Protein AF-A0A8H5RIX5-F1 (afdb_monomer_lite)

Sequence (193 aa):
MLSRVATPSTCLAKRTFTTSIALRAGPKIPTDDEAPPVRSNPLVGNLPPVPPPANSASESPPQSKPTHAYDASKPFSLDIASIIANKSSAYGAELDSDPISRPQIRAKAVTGRTVFIQDRVTKTTGPTPMVAIRVLNRIIREDQVKNKYHSQKFHERKGLKKKRLRSQRWRSRFKHGFKATVSRVMELKKQGW

pLDDT: mean 76.52, std 19.46, range [40.16, 98.75]

Foldseek 3Di:
DDDDDDDDDDDDDPDDDDDDDPPDDDDDDDDDDDDDDPPDDPPDDPDDDDDDPPDDDPDDPDDDDDPDPDDPVDDPPPPVVVVCVVVVVVVVVCVPDDCVVPPPDDPDPCRQLAADADPDDDLRYHPDPVVSVVSSVVSCVVVVVVVVVVCVVDDDDPVRVVVVVVVVVVVVVVVVVVVVVVVVVVVVVVVVD

Radius of gyration: 34.84 Å; chains: 1; bounding box: 89×57×97 Å

Structure (mmCIF, N/CA/C/O backbone):
data_AF-A0A8H5RIX5-F1
#
_entry.id   AF-A0A8H5RIX5-F1
#
loop_
_atom_site.group_PDB
_atom_site.id
_atom_site.type_symbol
_atom_site.label_atom_id
_atom_site.label_alt_id
_atom_site.label_comp_id
_atom_site.label_asym_id
_atom_site.label_entity_id
_atom_site.label_seq_id
_atom_site.pdbx_PDB_ins_code
_atom_site.Cartn_x
_atom_site.Cartn_y
_atom_site.Cartn_z
_atom_site.occupancy
_atom_site.B_iso_or_equiv
_atom_site.auth_seq_id
_atom_site.auth_comp_id
_atom_site.auth_asym_id
_atom_site.auth_atom_id
_atom_site.pdbx_PDB_model_num
ATOM 1 N N . MET A 1 1 ? 28.282 18.386 -50.166 1.00 50.22 1 MET A N 1
ATOM 2 C CA . MET A 1 1 ? 26.820 18.352 -50.377 1.00 50.22 1 MET A CA 1
ATOM 3 C C . MET A 1 1 ? 26.346 16.918 -50.208 1.00 50.22 1 MET A C 1
ATOM 5 O O . MET A 1 1 ? 26.658 16.098 -51.054 1.00 50.22 1 MET A O 1
ATOM 9 N N . LEU A 1 2 ? 25.691 16.590 -49.093 1.00 49.62 2 LEU A N 1
ATOM 10 C CA . LEU A 1 2 ? 25.162 15.247 -48.824 1.00 49.62 2 LEU A CA 1
ATOM 11 C C . LEU A 1 2 ? 23.682 15.392 -48.466 1.00 49.62 2 LEU A C 1
ATOM 13 O O . LEU A 1 2 ? 23.323 16.025 -47.473 1.00 49.62 2 LEU A O 1
ATOM 17 N N . SER A 1 3 ? 22.854 14.896 -49.381 1.00 53.78 3 SER A N 1
ATOM 18 C CA . SER A 1 3 ? 21.404 15.051 -49.426 1.00 53.78 3 SER A CA 1
ATOM 19 C C . SER A 1 3 ? 20.714 14.251 -48.320 1.00 53.78 3 SER A C 1
ATOM 21 O O . SER A 1 3 ? 21.049 13.096 -48.056 1.00 53.78 3 SER A O 1
ATOM 23 N N . ARG A 1 4 ? 19.738 14.892 -47.672 1.00 56.56 4 ARG A N 1
ATOM 24 C CA . ARG A 1 4 ? 18.839 14.309 -46.675 1.00 56.56 4 ARG A CA 1
ATOM 25 C C . ARG A 1 4 ? 17.702 13.592 -47.401 1.00 56.56 4 ARG A C 1
ATOM 27 O O . ARG A 1 4 ? 16.940 14.240 -48.109 1.00 56.56 4 ARG A O 1
ATOM 34 N N . VAL A 1 5 ? 17.533 12.294 -47.163 1.00 58.00 5 VAL A N 1
ATOM 35 C CA . VAL A 1 5 ? 16.315 11.574 -47.560 1.00 58.00 5 VAL A CA 1
ATOM 36 C C . VAL A 1 5 ? 15.336 11.601 -46.389 1.00 58.00 5 VAL A C 1
ATOM 38 O O . VAL A 1 5 ? 15.575 11.008 -45.338 1.00 58.00 5 VAL A O 1
ATOM 41 N N . ALA A 1 6 ? 14.250 12.349 -46.572 1.00 53.47 6 ALA A N 1
ATOM 42 C CA . ALA A 1 6 ? 13.086 12.361 -45.702 1.00 53.47 6 ALA A CA 1
ATOM 43 C C . ALA A 1 6 ? 12.209 11.136 -46.003 1.00 53.47 6 ALA A C 1
ATOM 45 O O . ALA A 1 6 ? 11.912 10.858 -47.162 1.00 53.47 6 ALA A O 1
ATOM 46 N N . THR A 1 7 ? 11.774 10.420 -44.968 1.00 64.56 7 THR A N 1
ATOM 47 C CA . THR A 1 7 ? 10.736 9.386 -45.073 1.00 64.56 7 THR A CA 1
ATOM 48 C C . THR A 1 7 ? 9.426 9.913 -44.479 1.00 64.56 7 THR A C 1
ATOM 50 O O . THR A 1 7 ? 9.457 10.635 -43.476 1.00 64.56 7 THR A O 1
ATOM 53 N N . PRO A 1 8 ? 8.270 9.625 -45.107 1.00 54.94 8 PRO A N 1
ATOM 54 C CA . PRO A 1 8 ? 7.002 10.219 -44.721 1.00 54.94 8 PRO A CA 1
ATOM 55 C C . PRO A 1 8 ? 6.401 9.607 -43.453 1.00 54.94 8 PRO A C 1
ATOM 57 O O . PRO A 1 8 ? 6.488 8.417 -43.167 1.00 54.94 8 PRO A O 1
ATOM 60 N N . SER A 1 9 ? 5.749 10.513 -42.734 1.00 55.25 9 SER A N 1
ATOM 61 C CA . SER A 1 9 ? 4.902 10.354 -41.562 1.00 55.25 9 SER A CA 1
ATOM 62 C C . SER A 1 9 ? 3.795 9.311 -41.761 1.00 55.25 9 SER A C 1
ATOM 64 O O . SER A 1 9 ? 2.892 9.510 -42.572 1.00 55.25 9 SER A O 1
ATOM 66 N N . THR A 1 10 ? 3.811 8.237 -40.967 1.00 54.66 10 THR A N 1
ATOM 67 C CA . THR A 1 10 ? 2.688 7.295 -40.878 1.00 54.66 10 THR A CA 1
ATOM 68 C C . THR A 1 10 ? 1.813 7.639 -39.675 1.00 54.66 10 THR A C 1
ATOM 70 O O . THR A 1 10 ? 2.120 7.326 -38.528 1.00 54.66 10 THR A O 1
ATOM 73 N N . CYS A 1 11 ? 0.726 8.337 -39.988 1.00 50.31 11 CYS A N 1
ATOM 74 C CA . CYS A 1 11 ? -0.629 8.201 -39.456 1.00 50.31 11 CYS A CA 1
ATOM 75 C C . CYS A 1 11 ? -0.803 7.898 -37.954 1.00 50.31 11 CYS A C 1
ATOM 77 O O . CYS A 1 11 ? -0.647 6.784 -37.456 1.00 50.31 11 CYS A O 1
ATOM 79 N N . LEU A 1 12 ? -1.289 8.931 -37.271 1.00 55.78 12 LEU A N 1
ATOM 80 C CA . LEU A 1 12 ? -1.835 8.966 -35.922 1.00 55.78 12 LEU A CA 1
ATOM 81 C C . LEU A 1 12 ? -2.952 7.910 -35.725 1.00 55.78 12 LEU A C 1
ATOM 83 O O . LEU A 1 12 ? -4.117 8.157 -36.035 1.00 55.78 12 LEU A O 1
ATOM 87 N N . ALA A 1 13 ? -2.633 6.742 -35.164 1.00 56.03 13 ALA A N 1
ATOM 88 C CA . ALA A 1 13 ? -3.653 5.788 -34.726 1.00 56.03 13 ALA A CA 1
ATOM 89 C C . ALA A 1 13 ? -4.340 6.309 -33.449 1.00 56.03 13 ALA A C 1
ATOM 91 O O . ALA A 1 13 ? -3.853 6.129 -32.328 1.00 56.03 13 ALA A O 1
ATOM 92 N N . LYS A 1 14 ? -5.484 6.981 -33.614 1.00 57.03 14 LYS A N 1
ATOM 93 C CA . LYS A 1 14 ? -6.393 7.333 -32.515 1.00 57.03 14 LYS A CA 1
ATOM 94 C C . LYS A 1 14 ? -6.979 6.037 -31.943 1.00 57.03 14 LYS A C 1
ATOM 96 O O . LYS A 1 14 ? -7.921 5.480 -32.493 1.00 57.03 14 LYS A O 1
ATOM 101 N N . ARG A 1 15 ? -6.416 5.534 -30.842 1.00 59.69 15 ARG A N 1
ATOM 102 C CA . ARG A 1 15 ? -7.020 4.441 -30.066 1.00 59.69 15 ARG A CA 1
ATOM 103 C C . ARG A 1 15 ? -8.265 4.962 -29.347 1.00 59.69 15 ARG A C 1
ATOM 105 O O . ARG A 1 15 ? -8.160 5.583 -28.292 1.00 59.69 15 ARG A O 1
ATOM 112 N N . THR A 1 16 ? -9.432 4.701 -29.919 1.00 57.25 16 THR A N 1
ATOM 113 C CA . THR A 1 16 ? -10.720 4.778 -29.229 1.00 57.25 16 THR A CA 1
ATOM 114 C C . THR A 1 16 ? -10.787 3.648 -28.204 1.00 57.25 16 THR A C 1
ATOM 116 O O . THR A 1 16 ? -10.787 2.470 -28.562 1.00 57.25 16 THR A O 1
ATOM 119 N N . PHE A 1 17 ? -10.796 3.991 -26.918 1.00 48.81 17 PHE A N 1
ATOM 120 C CA . PHE A 1 17 ? -11.072 3.033 -25.853 1.00 48.81 17 PHE A CA 1
ATOM 121 C C . PHE A 1 17 ? -12.568 2.702 -25.881 1.00 48.81 17 PHE A C 1
ATOM 123 O O . PHE A 1 17 ? -13.388 3.515 -25.472 1.00 48.81 17 PHE A O 1
ATOM 130 N N . THR A 1 18 ? -12.916 1.521 -26.392 1.00 51.59 18 THR A N 1
ATOM 131 C CA . THR A 1 18 ? -14.249 0.934 -26.223 1.00 51.59 18 THR A CA 1
ATOM 132 C C . THR A 1 18 ? -14.323 0.284 -24.842 1.00 51.59 18 THR A C 1
ATOM 134 O O . THR A 1 18 ? -13.496 -0.559 -24.494 1.00 51.59 18 THR A O 1
ATOM 137 N N . THR A 1 19 ? -15.275 0.716 -24.018 1.00 62.19 19 THR A N 1
ATOM 138 C CA . THR A 1 19 ? -15.615 0.072 -22.746 1.00 62.19 19 THR A CA 1
ATOM 139 C C . THR A 1 19 ? -16.830 -0.815 -22.978 1.00 62.19 19 THR A C 1
ATOM 141 O O . THR A 1 19 ? -17.964 -0.389 -22.781 1.00 62.19 19 THR A O 1
ATOM 144 N N . SER A 1 20 ? -16.606 -2.049 -23.413 1.00 49.28 20 SER A N 1
ATOM 145 C CA . SER A 1 20 ? -17.626 -3.097 -23.360 1.00 49.28 20 SER A CA 1
ATOM 146 C C . SER A 1 20 ? -17.115 -4.213 -22.455 1.00 49.28 20 SER A C 1
ATOM 148 O O . SER A 1 20 ? -16.196 -4.959 -22.785 1.00 49.28 20 SER A O 1
ATOM 150 N N . ILE A 1 21 ? -17.678 -4.267 -21.248 1.00 51.53 21 ILE A N 1
ATOM 151 C CA . ILE A 1 21 ? -17.550 -5.406 -20.343 1.00 51.53 21 ILE A CA 1
ATOM 152 C C . ILE A 1 21 ? -18.340 -6.551 -20.978 1.00 51.53 21 ILE A C 1
ATOM 154 O O . ILE A 1 21 ? -19.563 -6.492 -21.069 1.00 51.53 21 ILE A O 1
ATOM 158 N N . ALA A 1 22 ? -17.641 -7.586 -21.437 1.00 46.88 22 ALA A N 1
ATOM 159 C CA . ALA A 1 22 ? -18.266 -8.846 -21.802 1.00 46.88 22 ALA A CA 1
ATOM 160 C C . ALA A 1 22 ? -18.636 -9.587 -20.509 1.00 46.88 22 ALA A C 1
ATOM 162 O O . ALA A 1 22 ? -17.767 -10.119 -19.815 1.00 46.88 22 ALA A O 1
ATOM 163 N N . LEU A 1 23 ? -19.926 -9.597 -20.168 1.00 47.69 23 LEU A N 1
ATOM 164 C CA . LEU A 1 23 ? -20.470 -10.507 -19.165 1.00 47.69 23 LEU A CA 1
ATOM 165 C C . LEU A 1 23 ? -20.353 -11.928 -19.721 1.00 47.69 23 LEU A C 1
ATOM 167 O O . LEU A 1 23 ? -21.082 -12.330 -20.624 1.00 47.69 23 LEU A O 1
ATOM 171 N N . ARG A 1 24 ? -19.383 -12.681 -19.207 1.00 45.22 24 ARG A N 1
ATOM 172 C CA . ARG A 1 24 ? -19.257 -14.111 -19.472 1.00 45.22 24 ARG A CA 1
ATOM 173 C C . ARG A 1 24 ? -20.413 -14.808 -18.755 1.00 45.22 24 ARG A C 1
ATOM 175 O O . ARG A 1 24 ? -20.450 -14.814 -17.528 1.00 45.22 24 ARG A O 1
ATOM 182 N N . ALA A 1 25 ? -21.355 -15.350 -19.522 1.00 49.50 25 ALA A N 1
ATOM 183 C CA . ALA A 1 25 ? -22.427 -16.190 -19.009 1.00 49.50 25 ALA A CA 1
ATOM 184 C C . ALA A 1 25 ? -21.819 -17.393 -18.267 1.00 49.50 25 ALA A C 1
ATOM 186 O O . ALA A 1 25 ? -21.058 -18.172 -18.847 1.00 49.50 25 ALA A O 1
ATOM 187 N N . GLY A 1 26 ? -22.101 -17.489 -16.967 1.00 47.50 26 GLY A N 1
ATOM 188 C CA . GLY A 1 26 ? -21.817 -18.671 -16.158 1.00 47.50 26 GLY A CA 1
ATOM 189 C C . GLY A 1 26 ? -22.778 -19.818 -16.498 1.00 47.50 26 GLY A C 1
ATOM 190 O O . GLY A 1 26 ? -23.802 -19.588 -17.146 1.00 47.50 26 GLY A O 1
ATOM 191 N N . PRO A 1 27 ? -22.452 -21.059 -16.106 1.00 48.75 27 PRO A N 1
ATOM 192 C CA . PRO A 1 27 ? -23.255 -22.227 -16.442 1.00 48.75 27 PRO A CA 1
ATOM 193 C C . PRO A 1 27 ? -24.595 -22.230 -15.685 1.00 48.75 27 PRO A C 1
ATOM 195 O O . PRO A 1 27 ? -24.695 -21.726 -14.568 1.00 48.75 27 PRO A O 1
ATOM 198 N N . LYS A 1 28 ? -25.616 -22.797 -16.342 1.00 43.31 28 LYS A N 1
ATOM 199 C CA . LYS A 1 28 ? -27.010 -22.935 -15.891 1.00 43.31 28 LYS A CA 1
ATOM 200 C C . LYS A 1 28 ? -27.119 -23.544 -14.487 1.00 43.31 28 LYS A C 1
ATOM 202 O O . LYS A 1 28 ? -26.514 -24.576 -14.215 1.00 43.31 28 LYS A O 1
ATOM 207 N N . ILE A 1 29 ? -27.957 -22.928 -13.657 1.00 45.78 29 ILE A N 1
ATOM 208 C CA . ILE A 1 29 ? -28.464 -23.467 -12.390 1.00 45.78 29 ILE A CA 1
ATOM 209 C C . ILE A 1 29 ? -29.628 -24.414 -12.729 1.00 45.78 29 ILE A C 1
ATOM 211 O O . ILE A 1 29 ? -30.567 -23.957 -13.383 1.00 45.78 29 ILE A O 1
ATOM 215 N N . PRO A 1 30 ? -29.605 -25.694 -12.322 1.00 43.72 30 PRO A N 1
ATOM 216 C CA . PRO A 1 30 ? -30.811 -26.504 -12.217 1.00 43.72 30 PRO A CA 1
ATOM 217 C C . PRO A 1 30 ? -31.535 -26.129 -10.920 1.00 43.72 30 PRO A C 1
ATOM 219 O O . PRO A 1 30 ? -30.971 -26.235 -9.832 1.00 43.72 30 PRO A O 1
ATOM 222 N N . THR A 1 31 ? -32.762 -25.643 -11.049 1.00 49.81 31 THR A N 1
ATOM 223 C CA . THR A 1 31 ? -33.773 -25.681 -9.991 1.00 49.81 31 THR A CA 1
ATOM 224 C C . THR A 1 31 ? -34.461 -27.031 -10.079 1.00 49.81 31 THR A C 1
ATOM 226 O O . THR A 1 31 ? -34.993 -27.304 -11.146 1.00 49.81 31 THR A O 1
ATOM 229 N N . ASP A 1 32 ? -34.420 -27.820 -9.007 1.00 45.38 32 ASP A N 1
ATOM 230 C CA . ASP A 1 32 ? -35.468 -28.755 -8.578 1.00 45.38 32 ASP A CA 1
ATOM 231 C C . ASP A 1 32 ? -35.195 -29.141 -7.108 1.00 45.38 32 ASP A C 1
ATOM 233 O O . ASP A 1 32 ? -34.041 -29.262 -6.686 1.00 45.38 32 ASP A O 1
ATOM 237 N N . ASP A 1 33 ? -36.277 -29.218 -6.337 1.00 54.47 33 ASP A N 1
ATOM 238 C CA . ASP A 1 33 ? -36.422 -29.594 -4.929 1.00 54.47 33 ASP A CA 1
ATOM 239 C C . ASP A 1 33 ? -35.458 -30.673 -4.398 1.00 54.47 33 ASP A C 1
ATOM 241 O O . ASP A 1 33 ? -35.513 -31.804 -4.857 1.00 54.47 33 ASP A O 1
ATOM 245 N N . GLU A 1 34 ? -34.685 -30.374 -3.340 1.00 45.53 34 GLU A N 1
ATOM 246 C CA . GLU A 1 34 ? -34.454 -31.306 -2.216 1.00 45.53 34 GLU A CA 1
ATOM 247 C C . GLU A 1 34 ? -33.817 -30.575 -1.014 1.00 45.53 34 GLU A C 1
ATOM 249 O O . GLU A 1 34 ? -32.803 -29.882 -1.136 1.00 45.53 34 GLU A O 1
ATOM 254 N N . ALA A 1 35 ? -34.418 -30.701 0.171 1.00 55.69 35 ALA A N 1
ATOM 255 C CA . ALA A 1 35 ? -33.898 -30.128 1.412 1.00 55.69 35 ALA A CA 1
ATOM 256 C C . ALA A 1 35 ? -32.594 -30.833 1.853 1.00 55.69 35 ALA A C 1
ATOM 258 O O . ALA A 1 35 ? -32.496 -32.056 1.747 1.00 55.69 35 ALA A O 1
ATOM 259 N N . PRO A 1 36 ? -31.586 -30.121 2.398 1.00 53.47 36 PRO A N 1
ATOM 260 C CA . PRO A 1 36 ? -30.356 -30.766 2.848 1.00 53.47 36 PRO A CA 1
ATOM 261 C C . PRO A 1 36 ? -30.618 -31.639 4.091 1.00 53.47 36 PRO A C 1
ATOM 263 O O . PRO A 1 36 ? -31.305 -31.189 5.013 1.00 53.47 36 PRO A O 1
ATOM 266 N N . PRO A 1 37 ? -30.038 -32.852 4.189 1.00 50.66 37 PRO A N 1
ATOM 267 C CA . PRO A 1 37 ? -30.178 -33.676 5.380 1.00 50.66 37 PRO A CA 1
ATOM 268 C C . PRO A 1 37 ? -29.504 -32.990 6.571 1.00 50.66 37 PRO A C 1
ATOM 270 O O . PRO A 1 37 ? -28.336 -32.588 6.518 1.00 50.66 37 PRO A O 1
ATOM 273 N N . VAL A 1 38 ? -30.258 -32.876 7.664 1.00 51.59 38 VAL A N 1
ATOM 274 C CA . VAL A 1 38 ? -29.790 -32.398 8.966 1.00 51.59 38 VAL A CA 1
ATOM 275 C C . VAL A 1 38 ? -28.646 -33.303 9.423 1.00 51.59 38 VAL A C 1
ATOM 277 O O . VAL A 1 38 ? -28.853 -34.433 9.854 1.00 51.59 38 VAL A O 1
ATOM 280 N N . ARG A 1 39 ? -27.409 -32.815 9.316 1.00 48.69 39 ARG A N 1
ATOM 281 C CA . ARG A 1 39 ? -26.244 -33.474 9.909 1.00 48.69 39 ARG A CA 1
ATOM 282 C C . ARG A 1 39 ? -26.302 -33.273 11.422 1.00 48.69 39 ARG A C 1
ATOM 284 O O . ARG A 1 39 ? -25.867 -32.241 11.927 1.00 48.69 39 ARG A O 1
ATOM 291 N N . SER A 1 40 ? -26.844 -34.247 12.145 1.00 52.34 40 SER A N 1
ATOM 292 C CA . SER A 1 40 ? -26.754 -34.303 13.605 1.00 52.34 40 SER A CA 1
ATOM 293 C C . SER A 1 40 ? -25.301 -34.568 14.011 1.00 52.34 40 SER A C 1
ATOM 295 O O . SER A 1 40 ? -24.752 -35.631 13.726 1.00 52.34 40 SER A O 1
ATOM 297 N N . ASN A 1 41 ? -24.664 -33.587 14.648 1.00 56.47 41 ASN A N 1
ATOM 298 C CA . ASN A 1 41 ? -23.322 -33.717 15.207 1.00 56.47 41 ASN A CA 1
ATOM 299 C C . ASN A 1 41 ? -23.398 -34.542 16.514 1.00 56.47 41 ASN A C 1
ATOM 301 O O . ASN A 1 41 ? -24.034 -34.076 17.458 1.00 56.47 41 ASN A O 1
ATOM 305 N N . PRO A 1 42 ? -22.775 -35.732 16.618 1.00 57.66 42 PRO A N 1
ATOM 306 C CA . PRO A 1 42 ? -22.962 -36.641 17.757 1.00 57.66 42 PRO A CA 1
ATOM 307 C C . PRO A 1 42 ? -22.182 -36.242 19.027 1.00 57.66 42 PRO A C 1
ATOM 309 O O . PRO A 1 42 ? -22.134 -37.010 19.980 1.00 57.66 42 PRO A O 1
ATOM 312 N N . LEU A 1 43 ? -21.564 -35.053 19.058 1.00 50.44 43 LEU A N 1
ATOM 313 C CA . LEU A 1 43 ? -20.757 -34.561 20.186 1.00 50.44 43 LEU A CA 1
ATOM 314 C C . LEU A 1 43 ? -21.432 -33.429 20.985 1.00 50.44 43 LEU A C 1
ATOM 316 O O . LEU A 1 43 ? -20.787 -32.768 21.795 1.00 50.44 43 LEU A O 1
ATOM 320 N N . VAL A 1 44 ? -22.725 -33.188 20.761 1.00 49.62 44 VAL A N 1
ATOM 321 C CA . VAL A 1 44 ? -23.541 -32.319 21.617 1.00 49.62 44 VAL A CA 1
ATOM 322 C C . VAL A 1 44 ? -24.429 -33.231 22.451 1.00 49.62 44 VAL A C 1
ATOM 324 O O . VAL A 1 44 ? -25.444 -33.729 21.977 1.00 49.62 44 VAL A O 1
ATOM 327 N N . GLY A 1 45 ? -24.001 -33.510 23.682 1.00 47.09 45 GLY A N 1
ATOM 328 C CA . GLY A 1 45 ? -24.836 -34.204 24.654 1.00 47.09 45 GLY A CA 1
ATOM 329 C C . GLY A 1 45 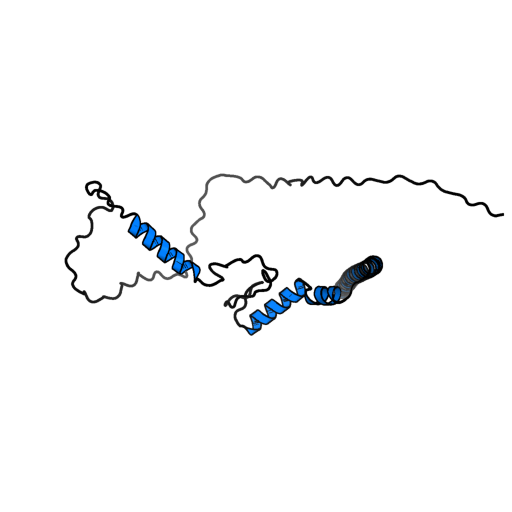? -26.115 -33.409 24.908 1.00 47.09 45 GLY A C 1
ATOM 330 O O . GLY A 1 45 ? -26.063 -32.197 25.121 1.00 47.09 45 GLY A O 1
ATOM 331 N N . ASN A 1 46 ? -27.257 -34.096 24.884 1.00 60.16 46 ASN A N 1
ATOM 332 C CA . ASN A 1 46 ? -28.538 -33.559 25.329 1.00 60.16 46 ASN A CA 1
ATOM 333 C C . ASN A 1 46 ? -28.446 -33.212 26.823 1.00 60.16 46 ASN A C 1
ATOM 335 O O . ASN A 1 46 ? -28.701 -34.055 27.681 1.00 60.16 46 ASN A O 1
ATOM 339 N N . LEU A 1 47 ? -28.078 -31.972 27.136 1.00 55.88 47 LEU A N 1
ATOM 340 C CA . LEU A 1 47 ? -28.263 -31.411 28.468 1.00 55.88 47 LEU A CA 1
ATOM 341 C C . LEU A 1 47 ? -29.711 -30.908 28.569 1.00 55.88 47 LEU A C 1
ATOM 343 O O . LEU A 1 47 ? -30.120 -30.101 27.728 1.00 55.88 47 LEU A O 1
ATOM 347 N N . PRO A 1 48 ? -30.506 -31.369 29.552 1.00 68.19 48 PRO A N 1
ATOM 348 C CA . PRO A 1 48 ? -31.811 -30.775 29.802 1.00 68.19 48 PRO A CA 1
ATOM 349 C C . PRO A 1 48 ? -31.635 -29.293 30.179 1.00 68.19 48 PRO A C 1
ATOM 351 O O . PRO A 1 48 ? -30.627 -28.935 30.798 1.00 68.19 48 PRO A O 1
ATOM 354 N N . PRO A 1 49 ? -32.583 -28.414 29.811 1.00 62.50 49 PRO A N 1
ATOM 355 C CA . PRO A 1 49 ? -32.503 -27.005 30.169 1.00 62.50 49 PRO A CA 1
ATOM 356 C C . PRO A 1 49 ? -32.462 -26.852 31.694 1.00 62.50 49 PRO A C 1
ATOM 358 O O . PRO A 1 49 ? -33.303 -27.393 32.413 1.00 62.50 49 PRO A O 1
ATOM 361 N N . VAL A 1 50 ? -31.462 -26.115 32.177 1.00 62.97 50 VAL A N 1
ATOM 362 C CA . VAL A 1 50 ? -31.316 -25.731 33.585 1.00 62.97 50 VAL A CA 1
ATOM 363 C C . VAL A 1 50 ? -32.558 -24.930 34.003 1.00 62.97 50 VAL A C 1
ATOM 365 O O . VAL A 1 50 ? -32.919 -23.985 33.295 1.00 62.97 50 VAL A O 1
ATOM 368 N N . PRO A 1 51 ? -33.232 -25.271 35.118 1.00 70.31 51 PRO A N 1
ATOM 369 C CA . PRO A 1 51 ? -34.320 -24.450 35.630 1.00 70.31 51 PRO A CA 1
ATOM 370 C C . PRO A 1 51 ? -33.774 -23.076 36.059 1.00 70.31 51 PRO A C 1
ATOM 372 O O . PRO A 1 51 ? -32.679 -23.005 36.623 1.00 70.31 51 PRO A O 1
ATOM 375 N N . PRO A 1 52 ? -34.501 -21.974 35.806 1.00 68.44 52 PRO A N 1
ATOM 376 C CA . PRO A 1 52 ? -34.080 -20.654 36.260 1.00 68.44 52 PRO A CA 1
ATOM 377 C C . PRO A 1 52 ? -33.940 -20.625 37.795 1.00 68.44 52 PRO A C 1
ATOM 379 O O . PRO A 1 52 ? -34.704 -21.304 38.487 1.00 68.44 52 PRO A O 1
ATOM 382 N N . PRO A 1 53 ? -32.985 -19.849 38.343 1.00 58.00 53 PRO A N 1
ATOM 383 C CA . PRO A 1 53 ? -32.824 -19.703 39.784 1.00 58.00 53 PRO A CA 1
ATOM 384 C C . PRO A 1 53 ? -34.115 -19.161 40.405 1.00 58.00 53 PRO A C 1
ATOM 386 O O . PRO A 1 53 ? -34.744 -18.248 39.867 1.00 58.00 53 PRO A O 1
ATOM 389 N N . ALA A 1 54 ? -34.508 -19.749 41.536 1.00 49.59 54 ALA A N 1
ATOM 390 C CA . ALA A 1 54 ? -35.646 -19.318 42.330 1.00 49.59 54 ALA A CA 1
ATOM 391 C C . ALA A 1 54 ? -35.397 -17.896 42.853 1.00 49.59 54 ALA A C 1
ATOM 393 O O . ALA A 1 54 ? -34.790 -17.699 43.904 1.00 49.59 54 ALA A O 1
ATOM 394 N N . ASN A 1 55 ? -35.849 -16.898 42.096 1.00 45.56 55 ASN A N 1
ATOM 395 C CA . ASN A 1 55 ? -35.943 -15.534 42.583 1.00 45.56 55 ASN A CA 1
ATOM 396 C C . ASN A 1 55 ? -37.079 -15.476 43.603 1.00 45.56 55 ASN A C 1
ATOM 398 O O . ASN A 1 55 ? -38.244 -15.712 43.277 1.00 45.56 55 ASN A O 1
ATOM 402 N N . SER A 1 56 ? -36.696 -15.174 44.840 1.00 43.78 56 SER A N 1
ATOM 403 C CA . SER A 1 56 ? -37.559 -14.811 45.953 1.00 43.78 56 SER A CA 1
ATOM 404 C C . SER A 1 56 ? -38.660 -13.863 45.486 1.00 43.78 56 SER A C 1
ATOM 406 O O . SER A 1 56 ? -38.390 -12.793 44.941 1.00 43.78 56 SER A O 1
ATOM 408 N N . ALA A 1 57 ? -39.903 -14.290 45.687 1.00 40.16 57 ALA A N 1
ATOM 409 C CA . ALA A 1 57 ? -41.095 -13.526 45.383 1.00 40.16 57 ALA A CA 1
ATOM 410 C C . ALA A 1 57 ? -41.108 -12.225 46.200 1.00 40.16 57 ALA A C 1
ATOM 412 O O . ALA A 1 57 ? -41.412 -12.227 47.390 1.00 40.16 57 ALA A O 1
ATOM 413 N N . SER A 1 58 ? -40.782 -11.106 45.556 1.00 42.97 58 SER A N 1
ATOM 414 C CA . SER A 1 58 ? -41.247 -9.795 45.991 1.00 42.97 58 SER A CA 1
ATOM 415 C C . SER A 1 58 ? -42.698 -9.653 45.534 1.00 42.97 58 SER A C 1
ATOM 417 O O . SER A 1 58 ? -42.981 -9.487 44.344 1.00 42.97 58 SER A O 1
ATOM 419 N N . GLU A 1 59 ? -43.602 -9.791 46.494 1.00 41.22 59 GLU A N 1
ATOM 420 C CA . GLU A 1 59 ? -45.045 -9.652 46.355 1.00 41.22 59 GLU A CA 1
ATOM 421 C C . GLU A 1 59 ? -45.387 -8.282 45.749 1.00 41.22 59 GLU A C 1
ATOM 423 O O . GLU A 1 59 ? -45.195 -7.227 46.349 1.00 41.22 59 GLU A O 1
ATOM 428 N N . SER A 1 60 ? -45.838 -8.308 44.499 1.00 42.69 60 SER A N 1
ATOM 429 C CA . SER A 1 60 ? -46.452 -7.184 43.797 1.00 42.69 60 SER A CA 1
ATOM 430 C C . SER A 1 60 ? -47.875 -7.611 43.412 1.00 42.69 60 SER A C 1
ATOM 432 O O . SER A 1 60 ? -48.097 -8.795 43.142 1.00 42.69 60 SER A O 1
ATOM 434 N N . PRO A 1 61 ? -48.862 -6.698 43.459 1.00 46.66 61 PRO A N 1
ATOM 435 C CA . PRO A 1 61 ? -50.281 -7.046 43.379 1.00 46.66 61 PRO A CA 1
ATOM 436 C C . PRO A 1 61 ? -50.646 -7.751 42.057 1.00 46.66 61 PRO A C 1
ATOM 438 O O . PRO A 1 61 ? -49.963 -7.570 41.046 1.00 46.66 61 PRO A O 1
ATOM 441 N N . PRO A 1 62 ? -51.722 -8.564 42.041 1.00 45.94 62 PRO A N 1
ATOM 442 C CA . PRO A 1 62 ? -51.950 -9.566 41.009 1.00 45.94 62 PRO A CA 1
ATOM 443 C C . PRO A 1 62 ? -52.323 -8.917 39.675 1.00 45.94 62 PRO A C 1
ATOM 445 O O . PRO A 1 62 ? -53.460 -8.500 39.465 1.00 45.94 62 PRO A O 1
ATOM 448 N N . GLN A 1 63 ? -51.380 -8.884 38.735 1.00 52.75 63 GLN A N 1
ATOM 449 C CA . GLN A 1 63 ? -51.708 -8.679 37.329 1.00 52.75 63 GLN A CA 1
ATOM 450 C C . GLN A 1 63 ? -51.936 -10.039 36.669 1.00 52.75 63 GLN A C 1
ATOM 452 O O . GLN A 1 63 ? -51.024 -10.849 36.497 1.00 52.75 63 GLN A O 1
ATOM 457 N N . SER A 1 64 ? -53.199 -10.303 36.335 1.00 62.50 64 SER A N 1
ATOM 458 C CA . SER A 1 64 ? -53.647 -11.473 35.585 1.00 62.50 64 SER A CA 1
ATOM 459 C C . SER A 1 64 ? -52.860 -11.613 34.280 1.00 62.50 64 SER A C 1
ATOM 461 O O . SER A 1 64 ? -52.840 -10.690 33.463 1.00 62.50 64 SER A O 1
ATOM 463 N N . LYS A 1 65 ? -52.243 -12.778 34.058 1.00 60.00 65 LYS A N 1
ATOM 464 C CA . LYS A 1 65 ? -51.620 -13.116 32.772 1.00 60.00 65 LYS A CA 1
ATOM 465 C C . LYS A 1 65 ? -52.699 -13.069 31.676 1.00 60.00 65 LYS A C 1
ATOM 467 O O . LYS A 1 65 ? -53.751 -13.678 31.872 1.00 60.00 65 LYS A O 1
ATOM 472 N N . PRO A 1 66 ? -52.484 -12.358 30.556 1.00 65.81 66 PRO A N 1
ATOM 473 C CA . PRO A 1 66 ? -53.509 -12.217 29.532 1.00 65.81 66 PRO A CA 1
ATOM 474 C C . PRO A 1 66 ? -53.775 -13.562 28.845 1.00 65.81 66 PRO A C 1
ATOM 476 O O . PRO A 1 66 ? -52.854 -14.242 28.399 1.00 65.81 66 PRO A O 1
ATOM 479 N N . THR A 1 67 ? -55.052 -13.930 28.757 1.00 69.50 67 THR A N 1
ATOM 480 C CA . THR A 1 67 ? -55.564 -15.168 28.145 1.00 69.50 67 THR A CA 1
ATOM 481 C C . THR A 1 67 ? -55.396 -15.205 26.621 1.00 69.50 67 THR A C 1
ATOM 483 O O . THR A 1 67 ? -55.416 -16.279 26.032 1.00 69.50 67 THR A O 1
ATOM 486 N N . HIS A 1 68 ? -55.185 -14.051 25.982 1.00 67.94 68 HIS A N 1
ATOM 487 C CA . HIS A 1 68 ? -54.886 -13.919 24.557 1.00 67.94 68 HIS A CA 1
ATOM 488 C C . HIS A 1 68 ? -53.813 -12.850 24.324 1.00 67.94 68 HIS A C 1
ATOM 490 O O . HIS A 1 68 ? -53.793 -11.819 24.993 1.00 67.94 68 HIS A O 1
ATOM 496 N N . ALA A 1 69 ? -52.940 -13.083 23.338 1.00 73.38 69 ALA A N 1
ATOM 497 C CA . ALA A 1 69 ? -51.878 -12.149 22.947 1.00 73.38 69 ALA A CA 1
ATOM 498 C C . ALA A 1 69 ? -52.412 -10.818 22.378 1.00 73.38 69 ALA A C 1
ATOM 500 O O . ALA A 1 69 ? -51.686 -9.828 22.342 1.00 73.38 69 ALA A O 1
ATOM 501 N N . TYR A 1 70 ? -53.672 -10.796 21.936 1.00 66.00 70 TYR A N 1
ATOM 502 C CA . TYR A 1 70 ? -54.342 -9.625 21.387 1.00 66.00 70 TYR A CA 1
ATOM 503 C C . TYR A 1 70 ? -55.774 -9.545 21.924 1.00 66.00 70 TYR A C 1
ATOM 505 O O . TYR A 1 70 ? -56.504 -10.533 21.894 1.00 66.00 70 TYR A O 1
ATOM 513 N N . ASP A 1 71 ? -56.161 -8.370 22.412 1.00 73.25 71 ASP A N 1
ATOM 514 C CA . ASP A 1 71 ? -57.480 -8.080 22.974 1.00 73.25 71 ASP A CA 1
ATOM 515 C C . ASP A 1 71 ? -58.073 -6.885 22.216 1.00 73.25 71 ASP A C 1
ATOM 517 O O . ASP A 1 71 ? -57.671 -5.742 22.425 1.00 73.25 71 ASP A O 1
ATOM 521 N N . ALA A 1 72 ? -58.998 -7.169 21.294 1.00 68.69 72 ALA A N 1
ATOM 522 C CA . ALA A 1 72 ? -59.624 -6.184 20.407 1.00 68.69 72 ALA A CA 1
ATOM 523 C C . ALA A 1 72 ? -60.672 -5.299 21.108 1.00 68.69 72 ALA A C 1
ATOM 525 O O . ALA A 1 72 ? -61.159 -4.338 20.516 1.00 68.69 72 ALA A O 1
ATOM 526 N N . SER A 1 73 ? -61.047 -5.635 22.349 1.00 73.88 73 SER A N 1
ATOM 527 C CA . SER A 1 73 ? -62.063 -4.906 23.119 1.00 73.88 73 SER A CA 1
ATOM 528 C C . SER A 1 73 ? -61.492 -3.704 23.876 1.00 73.88 73 SER A C 1
ATOM 530 O O . SER A 1 73 ? -62.237 -2.822 24.306 1.00 73.88 73 SER A O 1
ATOM 532 N N . LYS A 1 74 ? -60.163 -3.641 24.018 1.00 69.44 74 LYS A N 1
ATOM 533 C CA . LYS A 1 74 ? -59.470 -2.512 24.634 1.00 69.44 74 LYS A CA 1
ATOM 534 C C . LYS A 1 74 ? -59.156 -1.465 23.565 1.00 69.44 74 LYS A C 1
ATOM 536 O O . LYS A 1 74 ? -58.512 -1.806 22.570 1.00 69.44 74 LYS A O 1
ATOM 541 N N . PRO A 1 75 ? -59.555 -0.192 23.750 1.00 65.56 75 PRO A N 1
ATOM 542 C CA . PRO A 1 75 ? -59.111 0.869 22.859 1.00 65.56 75 PRO A CA 1
ATOM 543 C C . PRO A 1 75 ? -57.582 0.907 22.903 1.00 65.56 75 PRO A C 1
ATOM 545 O O . PRO A 1 75 ? -56.979 1.016 23.971 1.00 65.56 75 PRO A O 1
ATOM 548 N N . PHE A 1 76 ? -56.953 0.740 21.743 1.00 64.06 76 PHE A N 1
ATOM 549 C CA . PHE A 1 76 ? -55.508 0.608 21.617 1.00 64.06 76 PHE A CA 1
ATOM 550 C C . PHE A 1 76 ? -54.856 1.976 21.881 1.00 64.06 76 PHE A C 1
ATOM 552 O O . PHE A 1 76 ? -54.601 2.750 20.959 1.00 64.06 76 PHE A O 1
ATOM 559 N N . SER A 1 77 ? -54.629 2.313 23.154 1.00 70.19 77 SER A N 1
ATOM 560 C CA . SER A 1 77 ? -53.922 3.528 23.562 1.00 70.19 77 SER A CA 1
ATOM 561 C C . SER A 1 77 ? -52.423 3.334 23.332 1.00 70.19 77 SER A C 1
ATOM 563 O O . SER A 1 77 ? -51.647 3.112 24.263 1.00 70.19 77 SER A O 1
ATOM 565 N N . LEU A 1 78 ? -52.011 3.360 22.065 1.00 73.81 78 LEU A N 1
ATOM 566 C CA . LEU A 1 78 ? -50.609 3.548 21.720 1.00 73.81 78 LEU A CA 1
ATOM 567 C C . LEU A 1 78 ? -50.241 4.955 22.152 1.00 73.81 78 LEU A C 1
ATOM 569 O O . LEU A 1 78 ? -50.537 5.926 21.458 1.00 73.81 78 LEU A O 1
ATOM 573 N N . ASP A 1 79 ? -49.604 5.065 23.308 1.00 81.50 79 ASP A N 1
ATOM 574 C CA . ASP A 1 79 ? -48.944 6.298 23.678 1.00 81.50 79 ASP A CA 1
ATOM 575 C C . ASP A 1 79 ? -47.711 6.464 22.781 1.00 81.50 79 ASP A C 1
ATOM 577 O O . ASP A 1 79 ? -46.609 5.972 23.034 1.00 81.50 79 ASP A O 1
ATOM 581 N N . ILE A 1 80 ? -47.945 7.115 21.645 1.00 85.44 80 ILE A N 1
ATOM 582 C CA . ILE A 1 80 ? -46.943 7.358 20.612 1.00 85.44 80 ILE A CA 1
ATOM 583 C C . ILE A 1 80 ? -45.742 8.100 21.217 1.00 85.44 80 ILE A C 1
ATOM 585 O O . ILE A 1 80 ? -44.607 7.849 20.809 1.00 85.44 80 ILE A O 1
ATOM 589 N N . ALA A 1 81 ? -45.964 8.956 22.221 1.00 89.69 81 ALA A N 1
ATOM 590 C CA . ALA A 1 81 ? -44.906 9.714 22.871 1.00 89.69 81 ALA A CA 1
ATOM 591 C C . ALA A 1 81 ? -43.939 8.806 23.642 1.00 89.69 81 ALA A C 1
ATOM 593 O O . ALA A 1 81 ? -42.729 8.947 23.467 1.00 89.69 81 ALA A O 1
ATOM 594 N N . SER A 1 82 ? -44.425 7.835 24.422 1.00 88.50 82 SER A N 1
ATOM 595 C CA . SER A 1 82 ? -43.547 6.892 25.134 1.00 88.50 82 SER A CA 1
ATOM 596 C C . SER A 1 82 ? -42.827 5.923 24.197 1.00 88.50 82 SER A C 1
ATOM 598 O O . SER A 1 82 ? -41.657 5.613 24.421 1.00 88.50 82 SER A O 1
ATOM 600 N N . ILE A 1 83 ? -43.460 5.499 23.099 1.00 89.50 83 ILE A N 1
ATOM 601 C CA . ILE A 1 83 ? -42.801 4.668 22.076 1.00 89.50 83 ILE A CA 1
ATOM 602 C C . ILE A 1 83 ? -41.667 5.442 21.402 1.00 89.50 83 ILE A C 1
ATOM 604 O O . ILE A 1 83 ? -40.572 4.899 21.224 1.00 89.50 83 ILE A O 1
ATOM 608 N N . ILE A 1 84 ? -41.912 6.703 21.034 1.00 93.00 84 ILE A N 1
ATOM 609 C CA . ILE A 1 84 ? -40.883 7.575 20.464 1.00 93.00 84 ILE A CA 1
ATOM 610 C C . ILE A 1 84 ? -39.792 7.822 21.502 1.00 93.00 84 ILE A C 1
ATOM 612 O O . ILE A 1 84 ? -38.625 7.653 21.167 1.00 93.00 84 ILE A O 1
ATOM 616 N N . ALA A 1 85 ? -40.132 8.153 22.747 1.00 92.44 85 ALA A N 1
ATOM 617 C CA . ALA A 1 85 ? -39.159 8.403 23.807 1.00 92.44 85 ALA A CA 1
ATOM 618 C C . ALA A 1 85 ? -38.255 7.185 24.055 1.00 92.44 85 ALA A C 1
ATOM 620 O O . ALA A 1 85 ? -37.034 7.334 24.061 1.00 92.44 85 ALA A O 1
ATOM 621 N N . ASN A 1 86 ? -38.826 5.980 24.147 1.00 91.75 86 ASN A N 1
ATOM 622 C CA . ASN A 1 86 ? -38.074 4.737 24.346 1.00 91.75 86 ASN A CA 1
ATOM 623 C C . ASN A 1 86 ? -37.209 4.362 23.134 1.00 91.75 86 ASN A C 1
ATOM 625 O O . ASN A 1 86 ? -36.068 3.933 23.292 1.00 91.75 86 ASN A O 1
ATOM 629 N N . LYS A 1 87 ? -37.709 4.548 21.905 1.00 92.19 87 LYS A N 1
ATOM 630 C CA . LYS A 1 87 ? -36.887 4.345 20.698 1.00 92.19 87 LYS A CA 1
ATOM 631 C C . LYS A 1 87 ? -35.769 5.381 20.587 1.00 92.19 87 LYS A C 1
ATOM 633 O O . LYS A 1 87 ? -34.669 5.040 20.160 1.00 92.19 87 LYS A O 1
ATOM 638 N N . SER A 1 88 ? -36.043 6.626 20.970 1.00 90.31 88 SER A N 1
ATOM 639 C CA . SER A 1 88 ? -35.077 7.729 20.937 1.00 90.31 88 SER A CA 1
ATOM 640 C C . SER A 1 88 ? -33.966 7.518 21.959 1.00 90.31 88 SER A C 1
ATOM 642 O O . SER A 1 88 ? -32.797 7.696 21.626 1.00 90.31 88 SER A O 1
ATOM 644 N N . SER A 1 89 ? -34.312 7.094 23.178 1.00 87.00 89 SER A N 1
ATOM 645 C CA . SER A 1 89 ? -33.338 6.800 24.232 1.00 87.00 89 SER A CA 1
ATOM 646 C C . SER A 1 89 ? -32.475 5.585 23.886 1.00 87.00 89 SER A C 1
ATOM 648 O O . SER A 1 89 ? -31.255 5.666 24.010 1.00 87.00 89 SER A O 1
ATOM 650 N N . ALA A 1 90 ? -33.067 4.509 23.354 1.00 85.88 90 ALA A N 1
ATOM 651 C CA . ALA A 1 90 ? -32.321 3.341 22.880 1.00 85.88 90 ALA A CA 1
ATOM 652 C C . ALA A 1 90 ? -31.361 3.699 21.730 1.00 85.88 90 ALA A C 1
ATOM 654 O O . ALA A 1 90 ? -30.186 3.342 21.763 1.00 85.88 90 ALA A O 1
ATOM 655 N N . TYR A 1 91 ? -31.825 4.473 20.743 1.00 84.06 91 TYR A N 1
ATOM 656 C CA . TYR A 1 91 ? -30.979 4.938 19.640 1.00 84.06 91 TYR A CA 1
ATOM 657 C C . TYR A 1 91 ? -29.852 5.87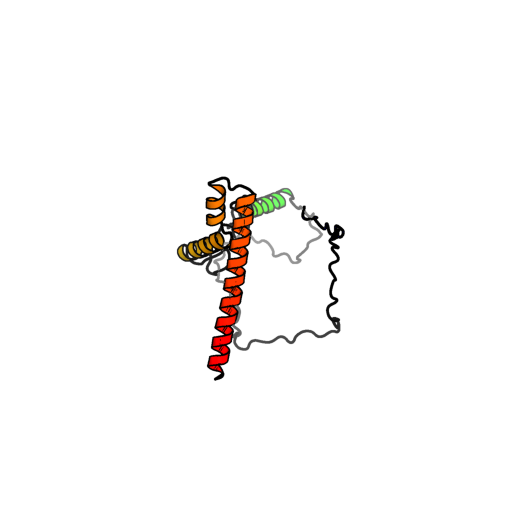8 20.103 1.00 84.06 91 TYR A C 1
ATOM 659 O O . TYR A 1 91 ? -28.747 5.835 19.557 1.00 84.06 91 TYR A O 1
ATOM 667 N N . GLY A 1 92 ? -30.121 6.723 21.103 1.00 79.12 92 GLY A N 1
ATOM 668 C CA . GLY A 1 92 ? -29.126 7.589 21.734 1.00 79.12 92 GLY A CA 1
ATOM 669 C C . GLY A 1 92 ? -28.040 6.798 22.464 1.00 79.12 92 GLY A C 1
ATOM 670 O O . GLY A 1 92 ? -26.862 7.089 22.284 1.00 79.12 92 GLY A O 1
ATOM 671 N N . ALA A 1 93 ? -28.411 5.753 23.206 1.00 79.44 93 ALA A N 1
ATOM 672 C CA . ALA A 1 93 ? -27.455 4.865 23.871 1.00 79.44 93 ALA A CA 1
ATOM 673 C C . ALA A 1 93 ? -26.585 4.081 22.867 1.00 79.44 93 ALA A C 1
ATOM 675 O O . ALA A 1 93 ? -25.387 3.907 23.070 1.00 79.44 93 ALA A O 1
ATOM 676 N N . GLU A 1 94 ? -27.162 3.672 21.735 1.00 70.25 94 GLU A N 1
ATOM 677 C CA . GLU A 1 94 ? -26.451 2.999 20.638 1.00 70.25 94 GLU A CA 1
ATOM 678 C C . GLU A 1 94 ? -25.474 3.924 19.879 1.00 70.25 94 GLU A C 1
ATOM 680 O O . GLU A 1 94 ? -24.595 3.444 19.161 1.00 70.25 94 GLU A O 1
ATOM 685 N N . LEU A 1 95 ? -25.605 5.255 19.977 1.00 69.00 95 LEU A N 1
ATOM 686 C CA . LEU A 1 95 ? -24.653 6.199 19.366 1.00 69.00 95 LEU A CA 1
ATOM 687 C C . LEU A 1 95 ? -23.309 6.247 20.100 1.00 69.00 95 LEU A C 1
ATOM 689 O O . LEU A 1 95 ? -22.291 6.447 19.438 1.00 69.00 95 LEU A O 1
ATOM 693 N N . ASP A 1 96 ? -23.309 6.025 21.414 1.00 66.50 96 ASP A N 1
ATOM 694 C CA . ASP A 1 96 ? -22.097 5.920 22.240 1.00 66.50 96 ASP A CA 1
ATOM 695 C C . ASP A 1 96 ? -21.475 4.510 22.205 1.00 66.50 96 ASP A C 1
ATOM 697 O O . ASP A 1 96 ? -20.515 4.224 22.921 1.00 66.50 96 ASP A O 1
ATOM 701 N N . SER A 1 97 ? -21.998 3.617 21.355 1.00 69.69 97 SER A N 1
ATOM 702 C CA . SER A 1 97 ? -21.482 2.256 21.207 1.00 69.69 97 SER A CA 1
ATOM 703 C C . SER A 1 97 ? -20.078 2.208 20.595 1.00 69.69 97 SER A C 1
ATOM 705 O O . SER A 1 97 ? -19.616 3.130 19.915 1.00 69.69 97 SER A O 1
ATOM 707 N N . ASP A 1 98 ? -19.394 1.085 20.836 1.00 77.00 98 ASP A N 1
ATOM 708 C CA . ASP A 1 98 ? -18.032 0.848 20.373 1.00 77.00 98 ASP A CA 1
ATOM 709 C C . ASP A 1 98 ? -17.855 1.210 18.887 1.00 77.00 98 ASP A C 1
ATOM 711 O O . ASP A 1 98 ? -18.644 0.777 18.036 1.00 77.00 98 ASP A O 1
ATOM 715 N N . PRO A 1 99 ? -16.755 1.895 18.512 1.00 75.31 99 PRO A N 1
ATOM 716 C CA . PRO A 1 99 ? -16.517 2.370 17.144 1.00 75.31 99 PRO A CA 1
ATOM 717 C C . PRO A 1 99 ? -16.331 1.238 16.118 1.00 75.31 99 PRO A C 1
ATOM 719 O O . PRO A 1 99 ? -16.118 1.497 14.934 1.00 75.31 99 PRO A O 1
ATOM 722 N N . ILE A 1 100 ? -16.364 -0.013 16.572 1.00 75.44 100 ILE A N 1
ATOM 723 C CA . ILE A 1 100 ? -16.331 -1.230 15.762 1.00 75.44 100 ILE A CA 1
ATOM 724 C C . ILE A 1 100 ? -17.751 -1.688 15.425 1.00 75.44 100 ILE A C 1
ATOM 726 O O . ILE A 1 100 ? -17.995 -2.060 14.279 1.00 75.44 100 ILE A O 1
ATOM 730 N N . SER A 1 101 ? -18.665 -1.650 16.404 1.00 79.50 101 SER A N 1
ATOM 731 C CA . SER A 1 101 ? -20.076 -2.015 16.229 1.00 79.50 101 SER A CA 1
ATOM 732 C C . SER A 1 101 ? -20.776 -0.985 15.348 1.00 79.50 101 SER A C 1
ATOM 734 O O . SER A 1 101 ? -21.418 -1.323 14.351 1.00 79.50 101 SER A O 1
ATOM 736 N N . ARG A 1 102 ? -20.543 0.298 15.646 1.00 74.81 102 ARG A N 1
ATOM 737 C CA . ARG A 1 102 ? -21.076 1.408 14.865 1.00 74.81 102 ARG A CA 1
ATOM 738 C C . ARG A 1 102 ? -19.979 2.426 14.558 1.00 74.81 102 ARG A C 1
ATOM 740 O O . ARG A 1 102 ? -19.838 3.430 15.255 1.00 74.81 102 ARG A O 1
ATOM 747 N N . PRO A 1 103 ? -19.177 2.213 13.500 1.00 72.12 103 PRO A N 1
ATOM 748 C CA . PRO A 1 103 ? -18.124 3.154 13.158 1.00 72.12 103 PRO A CA 1
ATOM 749 C C . PRO A 1 103 ? -18.729 4.509 12.795 1.00 72.12 103 PRO A C 1
ATOM 751 O O . PRO A 1 103 ? -19.458 4.640 11.811 1.00 72.12 103 PRO A O 1
ATOM 754 N N . GLN A 1 104 ? -18.373 5.553 13.546 1.00 72.12 104 GLN A N 1
ATOM 755 C CA . GLN A 1 104 ? -18.638 6.928 13.133 1.00 72.12 104 GLN A CA 1
ATOM 756 C C . GLN A 1 104 ? -17.695 7.272 11.969 1.00 72.12 104 GLN A C 1
ATOM 758 O O . GLN A 1 104 ? -16.610 7.834 12.151 1.00 72.12 104 GLN A O 1
ATOM 763 N N . ILE A 1 105 ? -18.080 6.884 10.749 1.00 70.31 105 ILE A N 1
ATOM 764 C CA . ILE A 1 105 ? -17.274 7.099 9.545 1.00 70.31 105 ILE A CA 1
ATOM 765 C C . ILE A 1 105 ? -17.244 8.599 9.241 1.00 70.31 105 ILE A C 1
ATOM 767 O O . ILE A 1 105 ? -18.116 9.151 8.578 1.00 70.31 105 ILE A O 1
ATOM 771 N N . ARG A 1 106 ? -16.195 9.280 9.700 1.00 76.88 106 ARG A N 1
ATOM 772 C CA . ARG A 1 106 ? -15.856 10.618 9.209 1.00 76.88 106 ARG A CA 1
ATOM 773 C C . ARG A 1 106 ? -15.045 10.442 7.935 1.00 76.88 106 ARG A C 1
ATOM 775 O O . ARG A 1 106 ? -14.034 9.754 7.973 1.00 76.88 106 ARG A O 1
ATOM 782 N N . ALA A 1 107 ? -15.433 11.054 6.820 1.00 78.75 107 ALA A N 1
ATOM 783 C CA . ALA A 1 107 ? -14.654 11.008 5.579 1.00 78.75 107 ALA A CA 1
ATOM 784 C C . ALA A 1 107 ? -13.450 11.970 5.655 1.00 78.75 107 ALA A C 1
ATOM 786 O O . ALA A 1 107 ? -13.457 13.057 5.082 1.00 78.75 107 ALA A O 1
ATOM 787 N N . LYS A 1 108 ? -12.416 11.599 6.419 1.00 83.88 108 LYS A N 1
ATOM 788 C CA . LYS A 1 108 ? -11.164 12.356 6.556 1.00 83.88 108 LYS A CA 1
ATOM 789 C C . LYS A 1 108 ? -10.010 11.588 5.918 1.00 83.88 108 LYS A C 1
ATOM 791 O O . LYS A 1 108 ? -10.074 10.382 5.721 1.00 83.88 108 LYS A O 1
ATOM 796 N N . ALA A 1 109 ? -8.885 12.259 5.681 1.00 78.50 109 ALA A N 1
ATOM 797 C CA . ALA A 1 109 ? -7.672 11.588 5.207 1.00 78.50 109 ALA A CA 1
ATOM 798 C C . ALA A 1 109 ? -7.158 10.495 6.172 1.00 78.50 109 ALA A C 1
ATOM 800 O O . ALA A 1 109 ? -6.404 9.622 5.751 1.00 78.50 109 ALA A O 1
ATOM 801 N N . VAL A 1 110 ? -7.550 10.545 7.453 1.00 77.00 110 VAL A N 1
ATOM 802 C CA . VAL A 1 110 ? -7.219 9.552 8.493 1.00 77.00 110 VAL A CA 1
ATOM 803 C C . VAL A 1 110 ? -7.992 8.240 8.303 1.00 77.00 110 VAL A C 1
ATOM 805 O O . VAL A 1 110 ? -7.532 7.180 8.725 1.00 77.00 110 VAL A O 1
ATOM 808 N N . THR A 1 111 ? -9.137 8.292 7.624 1.00 72.81 111 THR A N 1
ATOM 809 C CA . THR A 1 111 ? -10.039 7.160 7.406 1.00 72.81 111 THR A CA 1
ATOM 810 C C . THR A 1 111 ? -9.324 6.077 6.603 1.00 72.81 111 THR A C 1
ATOM 812 O O . THR A 1 111 ? -8.878 6.312 5.481 1.00 72.81 111 THR A O 1
ATOM 815 N N . GLY A 1 112 ? -9.144 4.903 7.217 1.00 78.31 112 GLY A N 1
ATOM 816 C CA . GLY A 1 112 ? -8.378 3.780 6.657 1.00 78.31 112 GLY A CA 1
ATOM 817 C C . GLY A 1 112 ? -6.959 3.600 7.217 1.00 78.31 112 GLY A C 1
ATOM 818 O O . GLY A 1 112 ? -6.306 2.614 6.880 1.00 78.31 112 GLY A O 1
ATOM 819 N N . ARG A 1 113 ? -6.481 4.497 8.094 1.00 86.06 113 ARG A N 1
ATOM 820 C CA . ARG A 1 113 ? -5.210 4.354 8.845 1.00 86.06 113 ARG A CA 1
ATOM 821 C C . ARG A 1 113 ? -5.432 4.174 10.346 1.00 86.06 113 ARG A C 1
ATOM 823 O O . ARG A 1 113 ? -4.598 4.565 11.154 1.00 86.06 113 ARG A O 1
ATOM 830 N N . THR A 1 114 ? -6.568 3.598 10.708 1.00 89.19 114 THR A N 1
ATOM 831 C CA . THR A 1 114 ? -6.942 3.255 12.079 1.00 89.19 114 THR A CA 1
ATOM 832 C C . THR A 1 114 ? -6.961 1.738 12.223 1.00 89.19 114 THR A C 1
ATOM 834 O O . THR A 1 114 ? -7.347 1.023 11.298 1.00 89.19 114 THR A O 1
ATOM 837 N N . VAL A 1 115 ? -6.508 1.244 13.372 1.00 91.44 115 VAL A N 1
ATOM 838 C CA . VAL A 1 115 ? -6.514 -0.181 13.711 1.00 91.44 115 VAL A CA 1
ATOM 839 C C . VAL A 1 115 ? -7.162 -0.317 15.077 1.00 91.44 115 VAL A C 1
ATOM 841 O O . VAL A 1 115 ? -6.755 0.369 16.012 1.00 91.44 115 VAL A O 1
ATOM 844 N N . PHE A 1 116 ? -8.171 -1.174 15.175 1.00 91.50 116 PHE A N 1
ATOM 845 C CA . PHE A 1 116 ? -8.891 -1.424 16.416 1.00 91.50 116 PHE A CA 1
ATOM 846 C C . PHE A 1 116 ? -8.243 -2.558 17.213 1.00 91.50 116 PHE A C 1
ATOM 848 O O . PHE A 1 116 ? -7.620 -3.456 16.641 1.00 91.50 116 PHE A O 1
ATOM 855 N N . ILE A 1 117 ? -8.389 -2.527 18.535 1.00 92.56 117 ILE A N 1
ATOM 856 C CA . ILE A 1 117 ? -7.869 -3.579 19.408 1.00 92.56 117 ILE A CA 1
ATOM 857 C C . ILE A 1 117 ? -8.979 -4.612 19.622 1.00 92.56 117 ILE A C 1
ATOM 859 O O . ILE A 1 117 ? -10.036 -4.256 20.134 1.00 92.56 117 ILE A O 1
ATOM 863 N N . GLN A 1 118 ? -8.769 -5.840 19.143 1.00 89.81 118 GLN A N 1
ATOM 864 C CA . GLN A 1 118 ? -9.726 -6.958 19.153 1.00 89.81 118 GLN A CA 1
ATOM 865 C C . GLN A 1 118 ? -8.988 -8.290 19.074 1.00 89.81 118 GLN A C 1
ATOM 867 O O . GLN A 1 118 ? -8.006 -8.387 18.337 1.00 89.81 118 GLN A O 1
ATOM 872 N N . ASP A 1 119 ? -9.520 -9.331 19.710 1.00 88.94 119 ASP A N 1
ATOM 873 C CA . ASP A 1 119 ? -8.884 -10.652 19.840 1.00 88.94 119 ASP A CA 1
ATOM 874 C C . ASP A 1 119 ? -8.419 -11.271 18.513 1.00 88.94 119 ASP A C 1
ATOM 876 O O . ASP A 1 119 ? -7.388 -11.946 18.438 1.00 88.94 119 ASP A O 1
ATOM 880 N N . ARG A 1 120 ? -9.136 -11.001 17.418 1.00 88.56 120 ARG A N 1
ATOM 881 C CA . ARG A 1 120 ? -8.775 -11.500 16.090 1.00 88.56 120 ARG A CA 1
ATOM 882 C C . ARG A 1 120 ? -7.877 -10.523 15.335 1.00 88.56 120 ARG A C 1
ATOM 884 O O . ARG A 1 120 ? -8.214 -9.357 15.137 1.00 88.56 120 ARG A O 1
ATOM 891 N N . VAL A 1 121 ? -6.776 -11.037 14.785 1.00 89.19 121 VAL A N 1
ATOM 892 C CA . VAL A 1 121 ? -5.912 -10.291 13.856 1.00 89.19 121 VAL A CA 1
ATOM 893 C C . VAL A 1 121 ? -6.570 -10.208 12.476 1.00 89.19 121 VAL A C 1
ATOM 895 O O . VAL A 1 121 ? -6.778 -11.228 11.818 1.00 89.19 121 VAL A O 1
ATOM 898 N N . THR A 1 122 ? -6.852 -8.995 12.003 1.00 88.56 122 THR A N 1
ATOM 899 C CA . THR A 1 122 ? -7.317 -8.732 10.629 1.00 88.56 122 THR A CA 1
ATOM 900 C C . THR A 1 122 ? -6.524 -7.577 10.006 1.00 88.56 122 THR A C 1
ATOM 902 O O . THR A 1 122 ? -5.547 -7.097 10.579 1.00 88.56 122 THR A O 1
ATOM 905 N N . LYS A 1 123 ? -6.912 -7.102 8.811 1.00 86.06 123 LYS A N 1
ATOM 906 C CA . LYS A 1 123 ? -6.253 -5.948 8.170 1.00 86.06 123 LYS A CA 1
ATOM 907 C C . LYS A 1 123 ? -6.396 -4.660 8.987 1.00 86.06 123 LYS A C 1
ATOM 909 O O . LYS A 1 123 ? -5.553 -3.785 8.848 1.00 86.06 123 LYS A O 1
ATOM 914 N N . THR A 1 124 ? -7.432 -4.544 9.815 1.00 87.19 124 THR A N 1
ATOM 915 C CA . THR A 1 124 ? -7.755 -3.336 10.591 1.00 87.19 124 THR A CA 1
ATOM 916 C C . THR A 1 124 ? -7.937 -3.625 12.079 1.00 87.19 124 THR A C 1
ATOM 918 O O . THR A 1 124 ? -8.421 -2.758 12.801 1.00 87.19 124 THR A O 1
ATOM 921 N N . THR A 1 125 ? -7.544 -4.811 12.557 1.00 90.31 125 THR A N 1
ATOM 922 C CA . THR A 1 125 ? -7.650 -5.187 13.975 1.00 90.31 125 THR A CA 1
ATOM 923 C C . THR A 1 125 ? -6.431 -5.961 14.478 1.00 90.31 125 THR A C 1
ATOM 925 O O . THR A 1 125 ? -5.773 -6.662 13.703 1.00 90.31 125 THR A O 1
ATOM 928 N N . GLY A 1 126 ? -6.141 -5.871 15.777 1.00 91.62 126 GLY A N 1
ATOM 929 C CA . GLY A 1 126 ? -5.151 -6.722 16.443 1.00 91.62 126 GLY A CA 1
ATOM 930 C C . GLY A 1 126 ? -5.423 -6.901 17.946 1.00 91.62 126 GLY A C 1
ATOM 931 O O . GLY A 1 126 ? -5.909 -5.964 18.564 1.00 91.62 126 GLY A O 1
ATOM 932 N N . PRO A 1 127 ? -5.085 -8.057 18.545 1.00 92.38 127 PRO A N 1
ATOM 933 C CA . PRO A 1 127 ? -5.452 -8.419 19.924 1.00 92.38 127 PRO A CA 1
ATOM 934 C C . PRO A 1 127 ? -4.772 -7.569 20.982 1.00 92.38 127 PRO A C 1
ATOM 936 O O . PRO A 1 127 ? -5.380 -7.188 21.970 1.00 92.38 127 PRO A O 1
ATOM 939 N N . THR A 1 128 ? -3.500 -7.242 20.769 1.00 95.06 128 THR A N 1
ATOM 940 C CA . THR A 1 128 ? -2.730 -6.418 21.697 1.00 95.06 128 THR A CA 1
ATOM 941 C C . THR A 1 128 ? -2.355 -5.093 21.044 1.00 95.06 128 THR A C 1
ATOM 943 O O . THR A 1 128 ? -2.168 -5.045 19.820 1.00 95.06 128 THR A O 1
ATOM 946 N N . PRO A 1 129 ? -2.146 -4.021 21.830 1.00 94.75 129 PRO A N 1
ATOM 947 C CA . PRO A 1 129 ? -1.690 -2.735 21.303 1.00 94.75 129 PRO A CA 1
ATOM 948 C C . PRO A 1 129 ? -0.413 -2.856 20.458 1.00 94.75 129 PRO A C 1
ATOM 950 O O . PRO A 1 129 ? -0.291 -2.235 19.404 1.00 94.75 129 PRO A O 1
ATOM 953 N N . MET A 1 130 ? 0.525 -3.725 20.857 1.00 95.12 130 MET A N 1
ATOM 954 C CA . MET A 1 130 ? 1.753 -3.967 20.094 1.00 95.12 130 MET A CA 1
ATOM 955 C C . MET A 1 130 ? 1.480 -4.574 18.714 1.00 95.12 130 MET A C 1
ATOM 957 O O . MET A 1 130 ? 2.077 -4.155 17.717 1.00 95.12 130 MET A O 1
ATOM 961 N N . VAL A 1 131 ? 0.580 -5.559 18.636 1.00 94.94 131 VAL A N 1
ATOM 962 C CA . VAL A 1 131 ? 0.193 -6.175 17.360 1.00 94.94 131 VAL A CA 1
ATOM 963 C C . VAL A 1 131 ? -0.578 -5.174 16.506 1.00 94.94 131 VAL A C 1
ATOM 965 O O . VAL A 1 131 ? -0.270 -5.041 15.321 1.00 94.94 131 VAL A O 1
ATOM 968 N N . ALA A 1 132 ? -1.488 -4.400 17.099 1.00 94.88 132 ALA A N 1
ATOM 969 C CA . ALA A 1 132 ? -2.212 -3.338 16.408 1.00 94.88 132 ALA A CA 1
ATOM 970 C C . ALA A 1 132 ? -1.257 -2.298 15.789 1.00 94.88 132 ALA A C 1
ATOM 972 O O . ALA A 1 132 ? -1.402 -1.946 14.617 1.00 94.88 132 ALA A O 1
ATOM 973 N N . ILE A 1 133 ? -0.200 -1.889 16.503 1.00 95.69 133 ILE A N 1
ATOM 974 C CA . ILE A 1 133 ? 0.842 -0.993 15.971 1.00 95.69 133 ILE A CA 1
ATOM 975 C C . ILE A 1 133 ? 1.619 -1.647 14.816 1.00 95.69 133 ILE A C 1
ATOM 977 O O . ILE A 1 133 ? 1.962 -0.982 13.833 1.00 95.69 133 ILE A O 1
ATOM 981 N N . ARG A 1 134 ? 1.908 -2.953 14.876 1.00 95.38 134 ARG A N 1
ATOM 982 C CA . ARG A 1 134 ? 2.559 -3.675 13.761 1.00 95.38 134 ARG A CA 1
ATOM 983 C C . ARG A 1 134 ? 1.661 -3.740 12.524 1.00 95.38 134 ARG A C 1
ATOM 985 O O . ARG A 1 134 ? 2.150 -3.516 11.413 1.00 95.38 134 ARG A O 1
ATOM 992 N N . VAL A 1 135 ? 0.368 -3.992 12.717 1.00 94.94 135 VAL A N 1
ATOM 993 C CA . VAL A 1 135 ? -0.646 -3.962 11.652 1.00 94.94 135 VAL A CA 1
ATOM 994 C C . VAL A 1 135 ? -0.732 -2.558 11.052 1.00 94.94 135 VAL A C 1
ATOM 9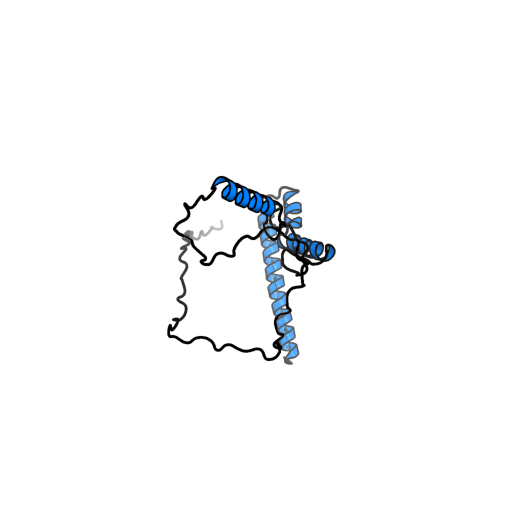96 O O . VAL A 1 135 ? -0.612 -2.409 9.836 1.00 94.94 135 VAL A O 1
ATOM 999 N N . LEU A 1 136 ? -0.796 -1.515 11.882 1.00 93.94 136 LEU A N 1
ATOM 1000 C CA . LEU A 1 136 ? -0.804 -0.122 11.430 1.00 93.94 136 LEU A CA 1
ATOM 1001 C C . LEU A 1 136 ? 0.444 0.216 10.598 1.00 93.94 136 LEU A C 1
ATOM 1003 O O . LEU A 1 136 ? 0.344 0.778 9.506 1.00 93.94 136 LEU A O 1
ATOM 1007 N N . ASN A 1 137 ? 1.626 -0.196 11.059 1.00 94.69 137 ASN A N 1
ATOM 1008 C CA . ASN A 1 137 ? 2.877 -0.013 10.322 1.00 94.69 137 ASN A CA 1
ATOM 1009 C C . ASN A 1 137 ? 2.871 -0.711 8.957 1.00 94.69 137 ASN A C 1
ATOM 1011 O O . ASN A 1 137 ? 3.439 -0.187 7.995 1.00 94.69 137 ASN A O 1
ATOM 1015 N N . ARG A 1 138 ? 2.243 -1.887 8.851 1.00 94.50 138 ARG A N 1
ATOM 1016 C CA . ARG A 1 138 ? 2.061 -2.580 7.573 1.00 94.50 138 ARG A CA 1
ATOM 1017 C C . ARG A 1 138 ? 1.159 -1.774 6.636 1.00 94.50 138 ARG A C 1
ATOM 1019 O O . ARG A 1 138 ? 1.568 -1.540 5.501 1.00 94.50 138 ARG A O 1
ATOM 1026 N N . ILE A 1 139 ? 0.008 -1.295 7.113 1.00 93.44 139 ILE A N 1
ATOM 1027 C CA . ILE A 1 139 ? -0.923 -0.468 6.320 1.00 93.44 139 ILE A CA 1
ATOM 1028 C C . ILE A 1 139 ? -0.209 0.780 5.782 1.00 93.44 139 ILE A C 1
ATOM 1030 O O . ILE A 1 139 ? -0.256 1.061 4.587 1.00 93.44 139 ILE A O 1
ATOM 1034 N N . ILE A 1 140 ? 0.534 1.494 6.635 1.00 93.31 140 ILE A N 1
ATOM 1035 C CA . ILE A 1 140 ? 1.280 2.706 6.251 1.00 93.31 140 ILE A CA 1
ATOM 1036 C C . ILE A 1 140 ? 2.314 2.416 5.146 1.00 93.31 140 ILE A C 1
ATOM 1038 O O . ILE A 1 140 ? 2.538 3.254 4.261 1.00 93.31 140 ILE A O 1
ATOM 1042 N N . ARG A 1 141 ? 2.949 1.235 5.181 1.00 94.19 141 ARG A N 1
ATOM 1043 C CA . ARG A 1 141 ? 3.878 0.786 4.134 1.00 94.19 141 ARG A CA 1
ATOM 1044 C C . ARG A 1 141 ? 3.149 0.423 2.846 1.00 94.19 141 ARG A C 1
ATOM 1046 O O . ARG A 1 141 ? 3.617 0.835 1.791 1.00 94.19 141 ARG A O 1
ATOM 1053 N N . GLU A 1 142 ? 2.035 -0.302 2.901 1.00 93.50 142 GLU A N 1
ATOM 1054 C CA . GLU A 1 142 ? 1.225 -0.639 1.716 1.00 93.50 142 GLU A CA 1
ATOM 1055 C C . GLU A 1 142 ? 0.729 0.635 1.006 1.00 93.50 142 GLU A C 1
ATOM 1057 O O . GLU A 1 142 ? 0.902 0.779 -0.204 1.00 93.50 142 GLU A O 1
ATOM 1062 N N . ASP A 1 143 ? 0.270 1.625 1.774 1.00 92.12 143 ASP A N 1
ATOM 1063 C CA . ASP A 1 143 ? -0.144 2.948 1.286 1.00 92.12 143 ASP A CA 1
ATOM 1064 C C . ASP A 1 143 ? 1.014 3.827 0.781 1.00 92.12 143 ASP A C 1
ATOM 1066 O O . ASP A 1 143 ? 0.784 4.884 0.171 1.00 92.12 143 ASP A O 1
ATOM 1070 N N . GLN A 1 144 ? 2.260 3.426 1.056 1.00 93.62 144 GLN A N 1
ATOM 1071 C CA . GLN A 1 144 ? 3.487 4.146 0.712 1.00 93.62 144 GLN A CA 1
ATOM 1072 C C . GLN A 1 144 ? 3.509 5.591 1.256 1.00 93.62 144 GLN A C 1
ATOM 1074 O O . GLN A 1 144 ? 4.072 6.486 0.619 1.00 93.62 144 GLN A O 1
ATOM 1079 N N . VAL A 1 145 ? 2.915 5.842 2.433 1.00 92.94 145 VAL A N 1
ATOM 1080 C CA . VAL A 1 145 ? 2.752 7.200 3.005 1.00 92.94 145 VAL A CA 1
ATOM 1081 C C . VAL A 1 145 ? 4.099 7.895 3.184 1.00 92.94 145 VAL A C 1
ATOM 1083 O O . VAL A 1 145 ? 4.267 9.037 2.762 1.00 92.94 145 VAL A O 1
ATOM 1086 N N . LYS A 1 146 ? 5.098 7.184 3.724 1.00 93.31 146 LYS A N 1
ATOM 1087 C CA . LYS A 1 146 ? 6.454 7.720 3.904 1.00 93.31 146 LYS A CA 1
ATOM 1088 C C . LYS A 1 146 ? 7.060 8.157 2.568 1.00 93.31 146 LYS A C 1
ATOM 1090 O O . LYS A 1 146 ? 7.606 9.250 2.475 1.00 93.31 146 LYS A O 1
ATOM 1095 N N . ASN A 1 147 ? 6.917 7.355 1.516 1.00 94.06 147 ASN A N 1
ATOM 1096 C CA . ASN A 1 147 ? 7.454 7.689 0.195 1.00 94.06 147 ASN A CA 1
ATOM 1097 C C . ASN A 1 147 ? 6.732 8.895 -0.421 1.00 94.06 147 ASN A C 1
ATOM 1099 O O . ASN A 1 147 ? 7.385 9.765 -0.996 1.00 94.06 147 ASN A O 1
ATOM 1103 N N . LYS A 1 148 ? 5.404 8.981 -0.250 1.00 93.81 148 LYS A N 1
ATOM 1104 C CA . LYS A 1 148 ? 4.602 10.141 -0.668 1.00 93.81 148 LYS A CA 1
ATOM 1105 C C . LYS A 1 148 ? 5.067 11.412 0.043 1.00 93.81 148 LYS A C 1
ATOM 1107 O O . LYS A 1 148 ? 5.388 12.376 -0.645 1.00 93.81 148 LYS A O 1
ATOM 1112 N N . TYR A 1 149 ? 5.215 11.366 1.367 1.00 95.38 149 TYR A N 1
ATOM 1113 C CA . TYR A 1 149 ? 5.713 12.480 2.177 1.00 95.38 149 TYR A CA 1
ATOM 1114 C C . TYR A 1 149 ? 7.070 13.000 1.675 1.00 95.38 149 TYR A C 1
ATOM 1116 O O . TYR A 1 149 ? 7.203 14.176 1.351 1.00 95.38 149 TYR A O 1
ATOM 1124 N N . HIS A 1 150 ? 8.060 12.118 1.493 1.00 95.69 150 HIS A N 1
ATOM 1125 C CA . HIS A 1 150 ? 9.385 12.529 1.003 1.00 95.69 150 HIS A CA 1
ATOM 1126 C C . HIS A 1 150 ? 9.336 13.080 -0.429 1.00 95.69 150 HIS A C 1
ATOM 1128 O O . HIS A 1 150 ? 10.059 14.019 -0.745 1.00 95.69 150 HIS A O 1
ATOM 1134 N N . SER A 1 151 ? 8.470 12.534 -1.290 1.00 93.94 151 SER A N 1
ATOM 1135 C CA . SER 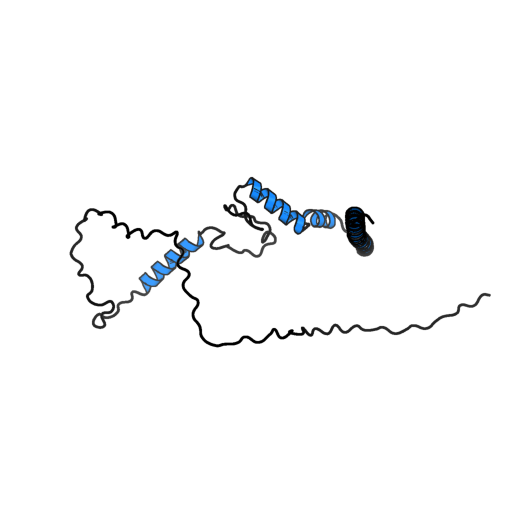A 1 151 ? 8.300 13.035 -2.662 1.00 93.94 151 SER A CA 1
ATOM 1136 C C . SER A 1 151 ? 7.578 14.381 -2.751 1.00 93.94 151 SER A C 1
ATOM 1138 O O . SER A 1 151 ? 7.696 15.058 -3.766 1.00 93.94 151 SER A O 1
ATOM 1140 N N . GLN A 1 152 ? 6.809 14.742 -1.721 1.00 95.38 152 GLN A N 1
ATOM 1141 C CA . GLN A 1 152 ? 6.085 16.011 -1.627 1.00 95.38 152 GLN A CA 1
ATOM 1142 C C . GLN A 1 152 ? 6.916 17.098 -0.941 1.00 95.38 152 GLN A C 1
ATOM 1144 O O . GLN A 1 152 ? 6.673 18.272 -1.194 1.00 95.38 152 GLN A O 1
ATOM 1149 N N . LYS A 1 153 ? 7.912 16.716 -0.125 1.00 96.94 153 LYS A N 1
ATOM 1150 C CA . LYS A 1 153 ? 8.799 17.649 0.588 1.00 96.94 153 LYS A CA 1
ATOM 1151 C C . LYS A 1 153 ? 9.464 18.667 -0.346 1.00 96.94 153 LYS A C 1
ATOM 1153 O O . LYS A 1 153 ? 9.644 19.814 0.041 1.00 96.94 153 LYS A O 1
ATOM 1158 N N . PHE A 1 154 ? 9.812 18.256 -1.565 1.00 96.88 154 PHE A N 1
ATOM 1159 C CA . PHE A 1 154 ? 10.404 19.128 -2.575 1.00 96.88 154 PHE A CA 1
ATOM 1160 C C . PHE A 1 154 ? 9.698 18.966 -3.917 1.00 96.88 154 PHE A C 1
ATOM 1162 O O . PHE A 1 154 ? 9.315 17.861 -4.306 1.00 96.88 154 PHE A O 1
ATOM 1169 N N . HIS A 1 155 ? 9.569 20.066 -4.660 1.00 97.38 155 HIS A N 1
ATOM 1170 C CA . HIS A 1 155 ? 9.014 20.024 -6.006 1.00 97.38 155 HIS A CA 1
ATOM 1171 C C . HIS A 1 155 ? 9.940 19.258 -6.964 1.00 97.38 155 HIS A C 1
ATOM 1173 O O . HIS A 1 155 ? 11.051 19.687 -7.272 1.00 97.38 155 HIS A O 1
ATOM 1179 N N . GLU A 1 156 ? 9.446 18.149 -7.510 1.00 96.81 156 GLU A N 1
ATOM 1180 C CA . GLU A 1 156 ? 10.099 17.427 -8.600 1.00 96.81 156 GLU A CA 1
ATOM 1181 C C . GLU A 1 156 ? 9.508 17.861 -9.951 1.00 96.81 156 GLU A C 1
ATOM 1183 O O . GLU A 1 156 ? 8.316 17.676 -10.221 1.00 96.81 156 GLU A O 1
ATOM 1188 N N . ARG A 1 157 ? 10.360 18.370 -10.852 1.00 98.12 157 ARG A N 1
ATOM 1189 C CA . ARG A 1 157 ? 9.946 18.745 -12.214 1.00 98.12 157 ARG A CA 1
ATOM 1190 C C . ARG A 1 157 ? 9.342 17.545 -12.952 1.00 98.12 157 ARG A C 1
ATOM 1192 O O . ARG A 1 157 ? 9.865 16.428 -12.894 1.00 98.12 157 ARG A O 1
ATOM 1199 N N . LYS A 1 158 ? 8.310 17.789 -13.772 1.00 98.00 158 LYS A N 1
ATOM 1200 C CA . LYS A 1 158 ? 7.582 16.738 -14.521 1.00 98.00 158 LYS A CA 1
ATOM 1201 C C . LYS A 1 158 ? 8.491 15.799 -15.331 1.00 98.00 158 LYS A C 1
ATOM 1203 O O . LYS A 1 158 ? 8.238 14.597 -15.389 1.00 98.00 158 LYS A O 1
ATOM 1208 N N . GLY A 1 159 ? 9.557 16.327 -15.941 1.00 98.38 159 GLY A N 1
ATOM 1209 C CA . GLY A 1 159 ? 10.512 15.540 -16.729 1.00 98.38 159 GLY A CA 1
ATOM 1210 C C . GLY A 1 159 ? 11.352 14.585 -15.877 1.00 98.38 159 GLY A C 1
ATOM 1211 O O . GLY A 1 159 ? 11.489 13.412 -16.225 1.00 98.38 159 GLY A O 1
ATOM 1212 N N . LEU A 1 160 ? 11.852 15.061 -14.733 1.00 97.69 160 LEU A N 1
ATOM 1213 C CA . LEU A 1 160 ? 12.628 14.248 -13.792 1.00 97.69 160 LEU A CA 1
ATOM 1214 C C . LEU A 1 160 ? 11.761 13.140 -13.186 1.00 97.69 160 LEU A C 1
ATOM 1216 O O . LEU A 1 160 ? 12.149 11.971 -13.238 1.00 97.69 160 LEU A O 1
ATOM 1220 N N . LYS A 1 161 ? 10.524 13.471 -12.791 1.0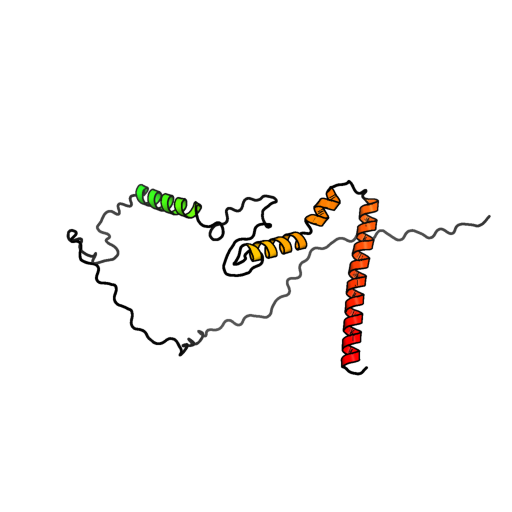0 97.62 161 LYS A N 1
ATOM 1221 C CA . LYS A 1 161 ? 9.542 12.495 -12.295 1.00 97.62 161 LYS A CA 1
ATOM 1222 C C . LYS A 1 161 ? 9.279 11.373 -13.298 1.00 97.62 161 LYS A C 1
ATOM 1224 O O . LYS A 1 161 ? 9.276 10.198 -12.927 1.00 97.62 161 LYS A O 1
ATOM 1229 N N . LYS A 1 162 ? 9.098 11.700 -14.584 1.00 98.25 162 LYS A N 1
ATOM 1230 C CA . LYS A 1 162 ? 8.911 10.697 -15.651 1.00 98.25 162 LYS A CA 1
ATOM 1231 C C . LYS A 1 162 ? 10.132 9.783 -15.798 1.00 98.25 162 LYS A C 1
ATOM 1233 O O . LYS A 1 162 ? 9.962 8.564 -15.867 1.00 98.25 162 LYS A O 1
ATOM 1238 N N . LYS A 1 163 ? 11.348 10.345 -15.807 1.00 98.50 163 LYS A N 1
ATOM 1239 C CA . LYS A 1 163 ? 12.602 9.571 -15.896 1.00 98.50 163 LYS A CA 1
ATOM 1240 C C . LYS A 1 163 ? 12.766 8.632 -14.694 1.00 98.50 163 LYS A C 1
ATOM 1242 O O . LYS A 1 163 ? 12.995 7.435 -14.882 1.00 98.50 163 LYS A O 1
ATOM 1247 N N . ARG A 1 164 ? 12.546 9.139 -13.477 1.00 97.50 164 ARG A N 1
ATOM 1248 C CA . ARG A 1 164 ? 12.587 8.353 -12.236 1.00 97.50 164 ARG A CA 1
ATOM 1249 C C . ARG A 1 164 ? 11.575 7.210 -12.251 1.00 97.50 164 ARG A C 1
ATOM 1251 O O . ARG A 1 164 ? 11.956 6.067 -12.013 1.00 97.50 164 ARG A O 1
ATOM 1258 N N . LEU A 1 165 ? 10.309 7.486 -12.583 1.00 97.19 165 LEU A N 1
ATOM 1259 C CA . LEU A 1 165 ? 9.260 6.460 -12.644 1.00 97.19 165 LEU A CA 1
ATOM 1260 C C . LEU A 1 165 ? 9.537 5.402 -13.720 1.00 97.19 165 LEU A C 1
ATOM 1262 O O . LEU A 1 165 ? 9.293 4.220 -13.477 1.00 97.19 165 LEU A O 1
ATOM 1266 N N . ARG A 1 166 ? 10.072 5.788 -14.889 1.00 98.31 166 ARG A N 1
ATOM 1267 C CA . ARG A 1 166 ? 10.487 4.835 -15.936 1.00 98.31 166 ARG A CA 1
ATOM 1268 C C . ARG A 1 166 ? 11.561 3.884 -15.408 1.00 98.31 166 ARG A C 1
ATOM 1270 O O . ARG A 1 166 ? 11.392 2.671 -15.511 1.00 98.31 166 ARG A O 1
ATOM 1277 N N . SER A 1 167 ? 12.611 4.431 -14.797 1.00 98.44 167 SER A N 1
ATOM 1278 C CA . SER A 1 167 ? 13.703 3.644 -14.217 1.00 98.44 167 SER A CA 1
ATOM 1279 C C . SER A 1 167 ? 13.217 2.741 -13.074 1.00 98.44 167 SER A C 1
ATOM 1281 O O . SER A 1 167 ? 13.526 1.552 -13.052 1.00 98.44 167 SER A O 1
ATOM 1283 N N . GLN A 1 168 ? 12.373 3.255 -12.174 1.00 97.38 168 GLN A N 1
ATOM 1284 C CA . GLN A 1 168 ? 11.807 2.488 -11.060 1.00 97.38 168 GLN A CA 1
ATOM 1285 C C . GLN A 1 168 ? 10.959 1.303 -11.543 1.00 97.38 168 GLN A C 1
ATOM 1287 O O . GLN A 1 168 ? 11.137 0.182 -11.067 1.00 97.38 168 GLN A O 1
ATOM 1292 N N . ARG A 1 169 ? 10.062 1.529 -12.512 1.00 98.44 169 ARG A N 1
ATOM 1293 C CA . ARG A 1 169 ? 9.230 0.466 -13.100 1.00 98.44 169 ARG A CA 1
ATOM 1294 C C . ARG A 1 169 ? 10.083 -0.590 -13.797 1.00 98.44 169 ARG A C 1
ATOM 1296 O O . ARG A 1 169 ? 9.794 -1.774 -13.660 1.00 98.44 169 ARG A O 1
ATOM 1303 N N . TRP A 1 170 ? 11.126 -0.174 -14.519 1.00 98.56 170 TRP A N 1
ATOM 1304 C CA . TRP A 1 170 ? 12.052 -1.103 -15.166 1.00 98.56 170 TRP A CA 1
ATOM 1305 C C . TRP A 1 170 ? 12.787 -1.970 -14.138 1.00 98.56 170 TRP A C 1
ATOM 1307 O O . TRP A 1 170 ? 12.701 -3.190 -14.228 1.00 98.56 170 TRP A O 1
ATOM 1317 N N . ARG A 1 171 ? 13.385 -1.373 -13.096 1.00 98.50 171 ARG A N 1
ATOM 1318 C CA . ARG A 1 171 ? 14.043 -2.125 -12.008 1.00 98.50 171 ARG A CA 1
ATOM 1319 C C . ARG A 1 171 ? 13.087 -3.105 -11.329 1.00 98.50 171 ARG A C 1
ATOM 1321 O O . ARG A 1 171 ? 13.477 -4.227 -11.029 1.00 98.50 171 ARG A O 1
ATOM 1328 N N . SER A 1 172 ? 11.832 -2.703 -11.109 1.00 97.81 172 SER A N 1
ATOM 1329 C CA . SER A 1 172 ? 10.820 -3.578 -10.508 1.00 97.81 172 SER A CA 1
ATOM 1330 C C . SER A 1 172 ? 10.491 -4.779 -11.394 1.00 97.81 172 SER A C 1
ATOM 1332 O O . SER A 1 172 ? 10.393 -5.893 -10.884 1.00 97.81 172 SER A O 1
ATOM 1334 N N . ARG A 1 173 ? 10.330 -4.570 -12.706 1.00 98.38 173 ARG A N 1
ATOM 1335 C CA . ARG A 1 173 ? 10.070 -5.656 -13.664 1.00 98.38 173 ARG A CA 1
ATOM 1336 C C . ARG A 1 173 ? 11.275 -6.573 -13.813 1.00 98.38 173 ARG A C 1
ATOM 1338 O O . ARG A 1 173 ? 11.113 -7.783 -13.736 1.00 98.38 173 ARG A O 1
ATOM 1345 N N . PHE A 1 174 ? 12.470 -5.996 -13.939 1.00 98.62 174 PHE A N 1
ATOM 1346 C CA . PHE A 1 174 ? 13.721 -6.744 -14.005 1.00 98.62 174 PHE A CA 1
ATOM 1347 C C . PHE A 1 174 ? 13.903 -7.623 -12.766 1.00 98.62 174 PHE A C 1
ATOM 1349 O O . PHE A 1 174 ? 14.101 -8.823 -12.896 1.00 98.62 174 PHE A O 1
ATOM 1356 N N . LYS A 1 175 ? 13.732 -7.062 -11.560 1.00 98.56 175 LYS A N 1
ATOM 1357 C CA . LYS A 1 175 ? 13.823 -7.821 -10.303 1.00 98.56 175 LYS A CA 1
ATOM 1358 C C . LYS A 1 175 ? 12.813 -8.968 -10.243 1.00 98.56 175 LYS A C 1
ATOM 1360 O O . LYS A 1 175 ? 13.141 -10.025 -9.715 1.00 98.56 175 LYS A O 1
ATOM 1365 N N . HIS A 1 176 ? 11.593 -8.759 -10.734 1.00 98.38 176 HIS A N 1
ATOM 1366 C CA . HIS A 1 176 ? 10.576 -9.809 -10.767 1.00 98.38 176 HIS A CA 1
ATOM 1367 C C . HIS A 1 176 ? 10.966 -10.940 -11.730 1.00 98.38 176 HIS A C 1
ATOM 1369 O O . HIS A 1 176 ? 10.992 -12.093 -11.312 1.00 98.38 176 HIS A O 1
ATOM 1375 N N . GLY A 1 177 ? 11.355 -10.605 -12.966 1.00 98.56 177 GLY A N 1
ATOM 1376 C CA . GLY A 1 177 ? 11.822 -11.587 -13.949 1.00 98.56 177 GLY A CA 1
ATOM 1377 C C . GLY A 1 177 ? 13.061 -12.348 -13.475 1.00 98.56 177 GLY A C 1
ATOM 1378 O O . GLY A 1 177 ? 13.079 -13.570 -13.524 1.00 98.56 177 GLY A O 1
ATOM 1379 N N . PHE A 1 178 ? 14.043 -11.645 -12.909 1.00 98.75 178 PHE A N 1
ATOM 1380 C CA . PHE A 1 178 ? 15.258 -12.252 -12.365 1.00 98.75 178 PHE A CA 1
ATOM 1381 C C . PHE A 1 178 ? 14.970 -13.239 -11.225 1.00 98.75 178 PHE A C 1
ATOM 1383 O O . PHE A 1 178 ? 15.551 -14.318 -11.156 1.00 98.75 178 PHE A O 1
ATOM 1390 N N . LYS A 1 179 ? 14.040 -12.902 -10.322 1.00 98.56 179 LYS A N 1
ATOM 1391 C CA . LYS A 1 179 ? 13.614 -13.841 -9.276 1.00 98.56 179 LYS A CA 1
ATOM 1392 C C . LYS A 1 179 ? 12.965 -15.087 -9.870 1.00 98.56 179 LYS A C 1
ATOM 1394 O O . LYS A 1 179 ? 13.283 -16.179 -9.424 1.00 98.56 179 LYS A O 1
ATOM 1399 N N . ALA A 1 180 ? 12.104 -14.926 -10.874 1.00 98.62 180 ALA A N 1
ATOM 1400 C CA . ALA A 1 180 ? 11.451 -16.049 -11.537 1.00 98.62 180 ALA A CA 1
ATOM 1401 C C . ALA A 1 180 ? 12.461 -16.970 -12.241 1.00 98.62 180 ALA A C 1
ATOM 1403 O O . ALA A 1 180 ? 12.358 -18.187 -12.115 1.00 98.62 180 ALA A O 1
ATOM 1404 N N . THR A 1 181 ? 13.478 -16.414 -12.910 1.00 98.69 181 THR A N 1
ATOM 1405 C CA . THR A 1 181 ? 14.535 -17.222 -13.538 1.00 98.69 181 THR A CA 1
ATOM 1406 C C . THR A 1 181 ? 15.361 -17.975 -12.503 1.00 98.69 181 THR A C 1
ATOM 1408 O O . THR A 1 181 ? 15.612 -19.158 -12.686 1.00 98.69 181 THR A O 1
ATOM 1411 N N . VAL A 1 182 ? 15.737 -17.335 -11.390 1.00 98.62 182 VAL A N 1
ATOM 1412 C CA . VAL A 1 182 ? 16.469 -18.015 -10.307 1.00 98.62 182 VAL A CA 1
ATOM 1413 C C . VAL A 1 182 ? 15.618 -19.122 -9.685 1.00 98.62 182 VAL A C 1
ATOM 1415 O O . VAL A 1 182 ? 16.111 -20.230 -9.502 1.00 98.62 182 VAL A O 1
ATOM 1418 N N . SER A 1 183 ? 14.336 -18.864 -9.411 1.00 98.56 183 SER A N 1
ATOM 1419 C CA . SER A 1 183 ? 13.405 -19.898 -8.946 1.00 98.56 183 SER A CA 1
ATOM 1420 C C . SER A 1 183 ? 13.336 -21.069 -9.927 1.00 98.56 183 SER A C 1
ATOM 1422 O O . SER A 1 183 ? 13.453 -22.214 -9.500 1.00 98.56 183 SER A O 1
ATOM 1424 N N . ARG A 1 184 ? 13.262 -20.796 -11.235 1.00 98.50 184 ARG A N 1
ATOM 1425 C CA . ARG A 1 184 ? 13.245 -21.837 -12.266 1.00 98.50 184 ARG A CA 1
ATOM 1426 C C . ARG A 1 184 ? 14.543 -22.644 -12.323 1.00 98.50 184 ARG A C 1
ATOM 1428 O O . ARG A 1 184 ? 14.495 -23.861 -12.451 1.00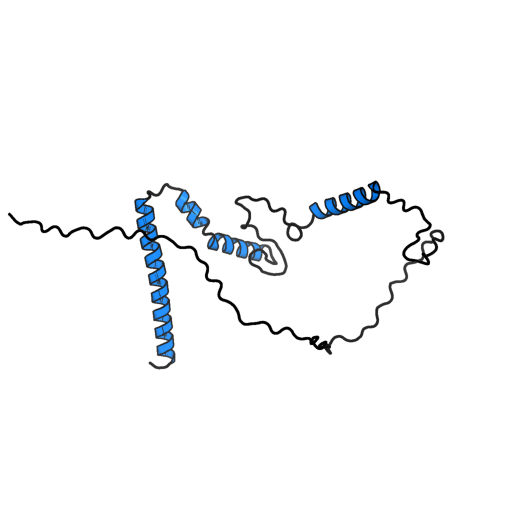 98.50 184 ARG A O 1
ATOM 1435 N N . VAL A 1 185 ? 15.695 -21.990 -12.200 1.00 98.69 185 VAL A N 1
ATOM 1436 C CA . VAL A 1 185 ? 16.998 -22.673 -12.128 1.00 98.69 185 VAL A CA 1
ATOM 1437 C C . VAL A 1 185 ? 17.053 -23.593 -10.908 1.00 98.69 185 VAL A C 1
ATOM 1439 O O . VAL A 1 185 ? 17.495 -24.731 -11.019 1.00 98.69 185 VAL A O 1
ATOM 1442 N N . MET A 1 186 ? 16.552 -23.141 -9.756 1.00 98.50 186 MET A N 1
ATOM 1443 C CA . MET A 1 186 ? 16.495 -23.969 -8.549 1.00 98.50 186 MET A CA 1
ATOM 1444 C C . MET A 1 186 ? 15.542 -25.164 -8.699 1.00 98.50 186 MET A C 1
ATOM 1446 O O . MET A 1 186 ? 15.840 -26.239 -8.182 1.00 98.50 186 MET A O 1
ATOM 1450 N N . GLU A 1 187 ? 14.427 -25.004 -9.418 1.00 98.50 187 GLU A N 1
ATOM 1451 C CA . GLU A 1 187 ? 13.530 -26.115 -9.764 1.00 98.50 187 GLU A CA 1
ATOM 1452 C C . GLU A 1 187 ? 14.220 -27.156 -10.655 1.00 98.50 187 GLU A C 1
ATOM 1454 O O . GLU A 1 187 ? 14.141 -28.345 -10.359 1.00 98.50 187 GLU A O 1
ATOM 1459 N N . LEU A 1 188 ? 14.915 -26.721 -11.711 1.00 98.69 188 LEU A N 1
ATOM 1460 C CA . LEU A 1 188 ? 15.639 -27.606 -12.631 1.00 98.69 188 LEU A CA 1
ATOM 1461 C C . LEU A 1 188 ? 16.780 -28.343 -11.924 1.00 98.69 188 LEU A C 1
ATOM 1463 O O . LEU A 1 188 ? 16.851 -29.567 -11.996 1.00 98.69 188 LEU A O 1
ATOM 1467 N N . LYS A 1 189 ? 17.560 -27.620 -11.112 1.00 98.44 189 LYS A N 1
ATOM 1468 C CA . LYS A 1 189 ? 18.590 -28.209 -10.250 1.00 98.44 189 LYS A CA 1
ATOM 1469 C C . LYS A 1 189 ? 18.012 -29.285 -9.328 1.00 98.44 189 LYS A C 1
ATOM 1471 O O . LYS A 1 189 ? 18.634 -30.321 -9.125 1.00 98.44 189 LYS A O 1
ATOM 1476 N N . LYS A 1 190 ? 16.825 -29.055 -8.748 1.00 98.25 190 LYS A N 1
ATOM 1477 C CA . LYS A 1 190 ? 16.148 -30.040 -7.883 1.00 98.25 190 LYS A CA 1
ATOM 1478 C C . LYS A 1 190 ? 15.721 -31.292 -8.658 1.00 98.25 190 LYS A C 1
ATOM 1480 O O . LYS A 1 190 ? 15.678 -32.369 -8.075 1.00 98.25 190 LYS A O 1
ATOM 1485 N N . GLN A 1 191 ? 15.394 -31.145 -9.938 1.00 98.06 191 GLN A N 1
ATOM 1486 C CA . GLN A 1 191 ? 15.056 -32.251 -10.837 1.00 98.06 191 GLN A CA 1
ATOM 1487 C C . GLN A 1 191 ? 16.293 -32.994 -11.369 1.00 98.06 191 GLN A C 1
ATOM 1489 O O . GLN A 1 191 ? 16.135 -34.065 -11.943 1.00 98.06 191 GLN A O 1
ATOM 1494 N N . GLY A 1 192 ? 17.500 -32.456 -11.161 1.00 97.38 192 GLY A N 1
ATOM 1495 C CA . GLY A 1 192 ? 18.750 -33.047 -11.641 1.00 97.38 192 GLY A CA 1
ATOM 1496 C C . GLY A 1 192 ? 19.136 -32.647 -13.067 1.00 97.38 192 GLY A C 1
ATOM 1497 O O . GLY A 1 192 ? 19.999 -33.302 -13.644 1.00 97.38 192 GLY A O 1
ATOM 1498 N N . TRP A 1 193 ? 18.507 -31.601 -13.620 1.00 92.56 193 TRP A N 1
ATOM 1499 C CA . TRP A 1 193 ? 18.947 -30.945 -14.857 1.00 92.56 193 TRP A CA 1
ATOM 1500 C C . TRP A 1 193 ? 20.104 -29.975 -14.605 1.00 92.56 193 TRP A C 1
ATOM 1502 O O . TRP A 1 193 ? 20.125 -29.342 -13.519 1.00 92.56 193 TRP A O 1
#

Secondary structure (DSSP, 8-state):
------------------------PPPPPPP---PPP----TTS--PPPPPPP----------PPPSSS--TTS-----HHHHHHHHHHHHHHHHTS-TTTS-----STTTT---EE-SS--SSEESSHHHHHHHHHHHHHHTTHHHHHHHHHSPPPHHHHHHHHHHHHHHHHHHHHHHHHHHHHHHHHHHT-